Protein AF-A0A3N5GEC9-F1 (afdb_monomer)

Radius of gyration: 26.64 Å; Cα contacts (8 Å, |Δi|>4): 446; chains: 1; bounding box: 74×47×74 Å

Nearest PDB structures (foldseek):
  1mm8-assembly1_A-2  TM=5.321E-01  e=2.537E-05  Escherichia coli
  1b7e-assembly1_A-2  TM=5.481E-01  e=8.509E-04  Escherichia coli
  6q0w-assembly1_C  TM=2.841E-01  e=6.032E-02  Homo sapiens
  6q0r-assembly1_C  TM=2.813E-01  e=9.027E-02  Homo sapiens
  5yfg-assembly1_A  TM=4.122E-01  e=1.352E+00  Homo sapiens

Sequence (344 aa):
GYAHWKLQPWPLWTLVDAEIFLPEAWFGDAYSELRQKVGVPAERKVFETKPELGLKMILRAKERQLPFEAVLCVSLYGRSSQFRNELDKADLLYMAAIPSNLRVYLEKPVVGIPAHKPGKKGPKAQKAQVLNGVRSESVQQVAKAKDTDWQRLRIRTNERGELEDLFAARQVWVWDPKQPDIQPHQEWLAMRIESNGDHTYAFSNAPEDTTLLFLAELICGRYFVERIIQDSKDEAGADEFQAQKYLAWEHHTALTACALWFIATTKLDWAKDCLRDPELAQQLEIEALPALSTANIREMLRAVFPLPQLSPEEAQTQVVKHLVNRSRSTASRLRHRHMAKTDT

Foldseek 3Di:
DDWAQVPPQHIFDFDDDDDDQDDQVCLDPVNPVLCVVQVPDPVCNHHDDPLRVVLVVVVVCVVVVPDDQAAEEEQSNQVDPVSQVVCVVVVHKYWYWHDQQDKWFADFFDKDQDDDDPPDPDDGGPFIDGDVPTDIDGNNVVCVDPPFDWDWDFQHAAPVGTQIWIKTKDKTWDDDSVCNVDHIDIWIWIWTQGPVRDIITITTPDDPPDDRNVSVNRSVRNVSVVVNVCCLCPQVPLVVDDDSHPVVNVVSVVVSRVLRVVLSVVQVVCVVPPDDDVVVCVVVVGPDDHGCDSVNVSVVCCVVPPDDDDDPVRVVVVVVVVVVVVVVVVVVVVVVVVVVVVVD

Solvent-accessible surface area (backbone atoms only — not comparable to full-atom values): 20180 Å² total; per-residue (Å²): 100,46,72,43,73,83,43,78,80,56,61,47,57,29,52,79,70,88,80,87,87,61,61,63,72,59,56,39,76,93,26,46,67,53,37,60,73,28,47,53,62,84,84,71,64,67,71,59,54,71,51,58,51,51,49,52,54,51,51,50,40,53,75,69,63,58,89,76,80,64,48,69,44,54,44,83,43,37,63,35,64,67,53,53,50,52,35,50,77,63,76,43,39,38,35,22,22,36,59,58,76,46,64,34,19,87,57,84,65,44,72,40,59,61,78,80,60,87,88,64,91,72,84,76,65,86,59,57,39,72,70,73,70,73,65,68,43,30,52,49,54,54,67,69,36,91,84,54,67,72,44,80,48,77,72,46,64,50,91,88,44,73,46,56,36,36,33,35,70,46,79,31,29,43,68,51,73,90,46,69,87,53,67,69,44,77,33,35,42,39,38,36,36,42,87,88,68,51,77,48,42,26,40,23,70,62,63,92,86,61,52,69,66,59,53,51,48,50,63,63,50,46,59,51,62,56,49,46,54,47,49,36,33,84,73,52,45,63,74,74,67,84,74,78,36,45,63,56,47,53,52,49,53,49,52,41,26,51,50,36,43,53,51,40,51,50,41,54,50,45,66,70,73,54,80,77,62,65,65,61,21,58,76,68,73,44,97,64,74,73,76,80,46,74,66,55,52,51,52,53,46,46,72,76,52,64,72,88,81,66,50,75,66,54,45,50,51,51,51,51,52,52,51,52,50,51,49,51,52,50,52,53,52,51,49,55,55,50,54,64,60,72,80,107

Mean predicted aligned error: 7.53 Å

Structure (mmCIF, N/CA/C/O backbone):
data_AF-A0A3N5GEC9-F1
#
_entry.id   AF-A0A3N5GEC9-F1
#
loop_
_atom_site.group_PDB
_atom_site.id
_atom_site.type_symbol
_atom_site.label_atom_id
_atom_site.label_alt_id
_atom_site.label_comp_id
_atom_site.label_asym_id
_atom_site.label_entity_id
_atom_site.label_seq_id
_atom_site.pdbx_PDB_ins_code
_atom_site.Cartn_x
_atom_site.Cartn_y
_atom_site.Cartn_z
_atom_site.occupancy
_atom_site.B_iso_or_equiv
_atom_site.auth_seq_id
_atom_site.auth_comp_id
_atom_site.auth_asym_id
_atom_site.auth_atom_id
_atom_site.pdbx_PDB_model_num
ATOM 1 N N . GLY A 1 1 ? -5.219 -3.042 4.799 1.00 86.38 1 GLY A N 1
ATOM 2 C CA . GLY A 1 1 ? -6.433 -2.205 4.820 1.00 86.38 1 GLY A CA 1
ATOM 3 C C . GLY A 1 1 ? -7.267 -2.518 3.599 1.00 86.38 1 GLY A C 1
ATOM 4 O O . GLY A 1 1 ? -6.712 -3.016 2.631 1.00 86.38 1 GLY A O 1
ATOM 5 N N . TYR A 1 2 ? -8.562 -2.253 3.659 1.00 90.94 2 TYR A N 1
ATOM 6 C CA . TYR A 1 2 ? -9.517 -2.399 2.566 1.00 90.94 2 TYR A CA 1
ATOM 7 C C . TYR A 1 2 ? -10.083 -1.025 2.224 1.00 90.94 2 TYR A C 1
ATOM 9 O O . TYR A 1 2 ? -10.333 -0.235 3.135 1.00 90.94 2 TYR A O 1
ATOM 17 N N . ALA A 1 3 ? -10.282 -0.743 0.941 1.00 91.00 3 ALA A N 1
ATOM 18 C CA . ALA A 1 3 ? -10.913 0.486 0.488 1.00 91.00 3 ALA A CA 1
ATOM 19 C C . ALA A 1 3 ? -11.798 0.216 -0.731 1.00 91.00 3 ALA A C 1
ATOM 21 O O . ALA A 1 3 ? -11.413 -0.528 -1.628 1.00 91.00 3 ALA A O 1
ATOM 22 N N . HIS A 1 4 ? -12.963 0.853 -0.769 1.00 88.25 4 HIS A N 1
ATOM 23 C CA . HIS A 1 4 ? -13.910 0.804 -1.868 1.00 88.25 4 HIS A CA 1
ATOM 24 C C . HIS A 1 4 ? -14.285 2.233 -2.257 1.00 88.25 4 HIS A C 1
ATOM 26 O O . HIS A 1 4 ? -15.149 2.858 -1.648 1.00 88.25 4 HIS A O 1
ATOM 32 N N . TRP A 1 5 ? -13.602 2.761 -3.273 1.00 83.38 5 TRP A N 1
ATOM 33 C CA . TRP A 1 5 ? -13.776 4.144 -3.733 1.00 83.38 5 TRP A CA 1
ATOM 34 C C . TRP A 1 5 ? -14.793 4.337 -4.852 1.00 83.38 5 TRP A C 1
ATOM 36 O O . TRP A 1 5 ? -15.054 5.469 -5.242 1.00 83.38 5 TRP A O 1
ATOM 46 N N . LYS A 1 6 ? -15.378 3.242 -5.342 1.00 79.88 6 LYS A N 1
ATOM 47 C CA . LYS A 1 6 ? -16.511 3.265 -6.275 1.00 79.88 6 LYS A CA 1
ATOM 48 C C . LYS A 1 6 ? -17.859 3.417 -5.550 1.00 79.88 6 LYS A C 1
ATOM 50 O O . LYS A 1 6 ? -18.863 3.668 -6.205 1.00 79.88 6 LYS A O 1
ATOM 55 N N . LEU A 1 7 ? -17.893 3.290 -4.216 1.00 76.81 7 LEU A N 1
ATOM 56 C CA . LEU A 1 7 ? -19.052 3.692 -3.416 1.00 76.81 7 LEU A CA 1
ATOM 57 C C . LEU A 1 7 ? -19.233 5.206 -3.553 1.00 76.81 7 LEU A C 1
ATOM 59 O O . LEU A 1 7 ? -18.380 5.982 -3.129 1.00 76.81 7 LEU A O 1
ATOM 63 N N . GLN A 1 8 ? -20.331 5.606 -4.188 1.00 70.56 8 GLN A N 1
ATOM 64 C CA . GLN A 1 8 ? -20.696 7.005 -4.374 1.00 70.56 8 GLN A CA 1
ATOM 65 C C . GLN A 1 8 ? -21.731 7.423 -3.319 1.00 70.56 8 GLN A C 1
ATOM 67 O O . GLN A 1 8 ? -22.590 6.616 -2.957 1.00 70.56 8 GLN A O 1
ATOM 72 N N . PRO A 1 9 ? -21.677 8.669 -2.817 1.00 66.56 9 PRO A N 1
ATOM 73 C CA . PRO A 1 9 ? -20.719 9.715 -3.192 1.00 66.56 9 PRO A CA 1
ATOM 74 C C . PRO A 1 9 ? -19.382 9.638 -2.438 1.00 66.56 9 PRO A C 1
ATOM 76 O O . PRO A 1 9 ? -18.474 10.405 -2.745 1.00 66.56 9 PRO A O 1
ATOM 79 N N . TRP A 1 10 ? -19.245 8.733 -1.459 1.00 76.56 10 TRP A N 1
ATOM 80 C CA . TRP A 1 10 ? -18.082 8.705 -0.574 1.00 76.56 10 TRP A CA 1
ATOM 81 C C . TRP A 1 10 ? -17.413 7.333 -0.496 1.00 76.56 10 TRP A C 1
ATOM 83 O O . TRP A 1 10 ? -18.080 6.339 -0.199 1.00 76.56 10 TRP A O 1
ATOM 93 N N . PRO A 1 11 ? -16.082 7.285 -0.672 1.00 86.12 11 PRO A N 1
ATOM 94 C CA . PRO A 1 11 ? -15.317 6.058 -0.544 1.00 86.12 11 PRO A CA 1
ATOM 95 C C . PRO A 1 11 ? -15.420 5.485 0.875 1.00 86.12 11 PRO A C 1
ATOM 97 O O . PRO A 1 11 ? -15.462 6.225 1.857 1.00 86.12 11 PRO A O 1
ATOM 100 N N . LEU A 1 12 ? -15.380 4.158 0.989 1.00 89.25 12 LEU A N 1
ATOM 101 C CA . LEU A 1 12 ? -15.322 3.453 2.269 1.00 89.25 12 LEU A CA 1
ATOM 102 C C . LEU A 1 12 ? -13.940 2.837 2.478 1.00 89.25 12 LEU A C 1
ATOM 104 O O . LEU A 1 12 ? -13.346 2.335 1.528 1.00 89.25 12 LEU A O 1
ATOM 108 N N . TRP A 1 13 ? -13.431 2.822 3.708 1.00 92.75 13 TRP A N 1
ATOM 109 C CA . TRP A 1 13 ? -12.181 2.139 4.039 1.00 92.75 13 TRP A CA 1
ATOM 110 C C . TRP A 1 13 ? -12.186 1.574 5.457 1.00 92.75 13 TRP A C 1
ATOM 112 O O . TRP A 1 13 ? -12.844 2.109 6.346 1.00 92.75 13 TRP A O 1
ATOM 122 N N . THR A 1 14 ? -11.444 0.487 5.675 1.00 94.00 14 THR A N 1
ATOM 123 C CA . THR A 1 14 ? -11.298 -0.129 6.999 1.00 94.00 14 THR A CA 1
ATOM 124 C C . THR A 1 14 ? -10.039 -0.997 7.122 1.00 94.00 14 THR A C 1
ATOM 126 O O . THR A 1 14 ? -9.374 -1.319 6.133 1.00 94.00 14 THR A O 1
ATOM 129 N N . LEU A 1 15 ? -9.671 -1.382 8.343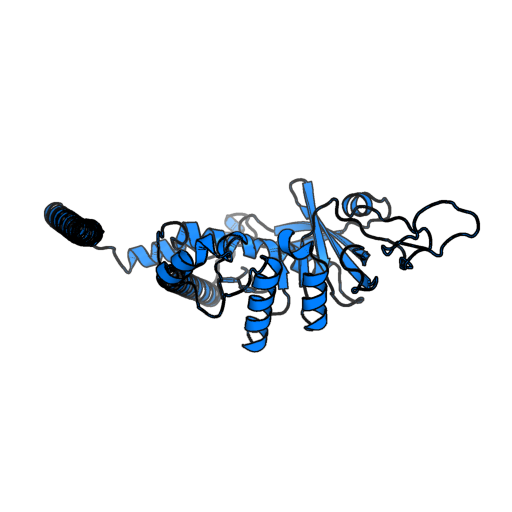 1.00 93.94 15 LEU A N 1
ATOM 130 C CA . LEU A 1 15 ? -8.551 -2.285 8.610 1.00 93.94 15 LEU A CA 1
ATOM 131 C C . LEU A 1 15 ? -9.036 -3.740 8.607 1.00 93.94 15 LEU A C 1
ATOM 133 O O . LEU A 1 15 ? -9.942 -4.072 9.352 1.00 93.94 15 LEU A O 1
ATOM 137 N N . VAL A 1 16 ? -8.432 -4.614 7.798 1.00 92.38 16 VAL A N 1
ATOM 138 C CA . VAL A 1 16 ? -8.847 -6.033 7.683 1.00 92.38 16 VAL A CA 1
ATOM 139 C C . VAL A 1 16 ? -7.829 -7.025 8.236 1.00 92.38 16 VAL A C 1
ATOM 141 O O . VAL A 1 16 ? -8.179 -8.154 8.553 1.00 92.38 16 VAL A O 1
ATOM 144 N N . ASP A 1 17 ? -6.563 -6.620 8.314 1.00 92.62 17 ASP A N 1
ATOM 145 C CA . ASP A 1 17 ? -5.458 -7.476 8.731 1.00 92.62 17 ASP A CA 1
ATOM 146 C C . ASP A 1 17 ? -4.271 -6.599 9.157 1.00 92.62 17 ASP A C 1
ATOM 148 O O . ASP A 1 17 ? -4.125 -5.470 8.664 1.00 92.62 17 ASP A O 1
ATOM 152 N N . ALA A 1 18 ? -3.430 -7.112 10.052 1.00 92.38 18 ALA A N 1
ATOM 153 C CA . ALA A 1 18 ? -2.235 -6.454 10.560 1.00 92.38 18 ALA A CA 1
ATOM 154 C C . ALA A 1 18 ? -1.195 -7.483 11.023 1.00 92.38 18 ALA A C 1
ATOM 156 O O . ALA A 1 18 ? -1.531 -8.496 11.623 1.00 92.38 18 ALA A O 1
ATOM 157 N N . GLU A 1 19 ? 0.081 -7.178 10.800 1.00 92.81 19 GLU A N 1
ATOM 158 C CA . GLU A 1 19 ? 1.213 -7.958 11.304 1.00 92.81 19 GLU A CA 1
ATOM 159 C C . GLU A 1 19 ? 2.291 -7.015 11.829 1.00 92.81 19 GLU A C 1
ATOM 161 O O . GLU A 1 19 ? 2.557 -5.960 11.240 1.00 92.81 19 GLU A O 1
ATOM 166 N N . ILE A 1 20 ? 2.953 -7.401 12.921 1.00 92.50 20 ILE A N 1
ATOM 167 C CA . ILE A 1 20 ? 4.061 -6.613 13.456 1.00 92.50 20 ILE A CA 1
ATOM 168 C C . ILE A 1 20 ? 5.347 -6.936 12.693 1.00 92.50 20 ILE A C 1
ATOM 170 O O . ILE A 1 20 ? 5.794 -8.085 12.589 1.00 92.50 20 ILE A O 1
ATOM 174 N N . PHE A 1 21 ? 5.981 -5.896 12.163 1.00 94.44 21 PHE A N 1
ATOM 175 C CA . PHE A 1 21 ? 7.309 -6.011 11.579 1.00 94.44 21 PHE A CA 1
ATOM 176 C C . PHE A 1 21 ? 8.363 -6.056 12.691 1.00 94.44 21 PHE A C 1
ATOM 178 O O . PHE A 1 21 ? 8.473 -5.119 13.483 1.00 94.44 21 PHE A O 1
ATOM 185 N N . LEU A 1 22 ? 9.159 -7.124 12.720 1.00 94.62 22 LEU A N 1
ATOM 186 C CA . LEU A 1 22 ? 10.301 -7.267 13.621 1.00 94.62 22 LEU A CA 1
ATOM 187 C C . LEU A 1 22 ? 11.597 -7.026 12.825 1.00 94.62 22 LEU A C 1
ATOM 189 O O . LEU A 1 22 ? 11.778 -7.658 11.783 1.00 94.62 22 LEU A O 1
ATOM 193 N N . PRO A 1 23 ? 12.497 -6.129 13.272 1.00 94.94 23 PRO A N 1
ATOM 194 C CA . PRO A 1 23 ? 13.788 -5.912 12.615 1.00 94.94 23 PRO A CA 1
ATOM 195 C C . PRO A 1 23 ? 14.642 -7.186 12.550 1.00 94.94 23 PRO A C 1
ATOM 197 O O . PRO A 1 23 ? 14.574 -8.008 13.453 1.00 94.94 23 PRO A O 1
ATOM 200 N N . GLU A 1 24 ? 15.523 -7.313 11.556 1.00 95.75 24 GLU A N 1
ATOM 201 C CA . GLU A 1 24 ? 16.371 -8.505 11.351 1.00 95.75 24 GLU A CA 1
ATOM 202 C C . GLU A 1 24 ? 17.157 -8.934 12.598 1.00 95.75 24 GLU A C 1
ATOM 204 O O . GLU A 1 24 ? 17.193 -10.115 12.938 1.00 95.75 24 GLU A O 1
ATOM 209 N N . ALA A 1 25 ? 17.693 -7.969 13.354 1.00 94.69 25 ALA A N 1
ATOM 210 C CA . ALA A 1 25 ? 18.411 -8.232 14.601 1.00 94.69 25 ALA A CA 1
ATOM 211 C C . ALA A 1 25 ? 17.587 -9.044 15.619 1.00 94.69 25 ALA A C 1
ATOM 213 O O . ALA A 1 25 ? 18.159 -9.817 16.387 1.00 94.69 25 ALA A O 1
ATOM 214 N N . TRP A 1 26 ? 16.252 -8.924 15.597 1.00 95.25 26 TRP A N 1
ATOM 215 C CA . TRP A 1 26 ? 15.366 -9.685 16.475 1.00 95.25 26 TRP A CA 1
ATOM 216 C C . TRP A 1 26 ? 15.381 -11.178 16.211 1.00 95.25 26 TRP A C 1
ATOM 218 O O . TRP A 1 26 ? 14.880 -11.884 17.073 1.00 95.25 26 TRP A O 1
ATOM 228 N N . PHE A 1 27 ? 15.917 -11.666 15.091 1.00 94.56 27 PHE A N 1
ATOM 229 C CA . PHE A 1 27 ? 15.967 -13.092 14.750 1.00 94.56 27 PHE A CA 1
ATOM 230 C C . PHE A 1 27 ? 17.314 -13.751 15.078 1.00 94.56 27 PHE A C 1
ATOM 232 O O . PHE A 1 27 ? 17.426 -14.969 14.996 1.00 94.56 27 PHE A O 1
ATOM 239 N N . GLY A 1 28 ? 18.308 -12.981 15.536 1.00 92.62 28 GLY A N 1
ATOM 240 C CA . GLY A 1 28 ? 19.574 -13.523 16.035 1.00 92.62 28 GLY A CA 1
ATOM 241 C C . GLY A 1 28 ? 19.461 -14.156 17.428 1.00 92.62 28 GLY A C 1
ATOM 242 O O . GLY A 1 28 ? 18.484 -13.937 18.157 1.00 92.62 28 GLY A O 1
ATOM 243 N N . ASP A 1 29 ? 20.492 -14.906 17.824 1.00 92.06 29 ASP A N 1
ATOM 244 C CA . ASP A 1 29 ? 20.551 -15.610 19.116 1.00 92.06 29 ASP A CA 1
ATOM 245 C C . ASP A 1 29 ? 20.438 -14.659 20.311 1.00 92.06 29 ASP A C 1
ATOM 247 O O . ASP A 1 29 ? 19.731 -14.955 21.274 1.00 92.06 29 ASP A O 1
ATOM 251 N N . ALA A 1 30 ? 21.027 -13.463 20.202 1.00 94.44 30 ALA A N 1
ATOM 252 C CA . ALA A 1 30 ? 20.991 -12.429 21.240 1.00 94.44 30 ALA A CA 1
ATOM 253 C C . ALA A 1 30 ? 19.566 -12.003 21.649 1.00 94.44 30 ALA A C 1
ATOM 255 O O . ALA A 1 30 ? 19.358 -11.538 22.767 1.00 94.44 30 ALA A O 1
ATOM 256 N N . TYR A 1 31 ? 18.580 -12.168 20.761 1.00 94.56 31 TYR A N 1
ATOM 257 C CA . TYR A 1 31 ? 17.181 -11.822 21.019 1.00 94.56 31 TYR A CA 1
ATOM 258 C C . TYR A 1 31 ? 16.296 -13.048 21.281 1.00 94.56 31 TYR A C 1
ATOM 260 O O . TYR A 1 31 ? 15.101 -12.878 21.510 1.00 94.56 31 TYR A O 1
ATOM 268 N N . SER A 1 32 ? 16.843 -14.270 21.283 1.00 92.25 32 SER A N 1
ATOM 269 C CA . SER A 1 32 ? 16.068 -15.513 21.423 1.00 92.25 32 SER A CA 1
ATOM 270 C C . SER A 1 32 ? 15.266 -15.564 22.726 1.00 92.25 32 SER A C 1
ATOM 272 O O . SER A 1 32 ? 14.041 -15.722 22.703 1.00 92.25 32 SER A O 1
ATOM 274 N N . GLU A 1 33 ? 15.924 -15.313 23.861 1.00 94.12 33 GLU A N 1
ATOM 275 C CA . GLU A 1 33 ? 15.260 -15.252 25.168 1.00 94.12 33 GLU A CA 1
ATOM 276 C C . GLU A 1 33 ? 14.222 -14.127 25.226 1.00 94.12 33 GLU A C 1
ATOM 278 O O . GLU A 1 33 ? 13.142 -14.295 25.796 1.00 94.12 33 GLU A O 1
ATOM 283 N N . LEU A 1 34 ? 14.510 -12.976 24.603 1.00 94.12 34 LEU A N 1
ATOM 284 C CA . LEU A 1 34 ? 13.574 -11.858 24.579 1.00 94.12 34 LEU A CA 1
ATOM 285 C C . LEU A 1 34 ? 12.333 -12.185 23.742 1.00 94.12 34 LEU A C 1
ATOM 287 O O . LEU A 1 34 ? 11.232 -11.894 24.203 1.00 94.12 34 LEU A O 1
ATOM 291 N N . ARG A 1 35 ? 12.482 -12.832 22.574 1.00 95.06 35 ARG A N 1
ATOM 292 C CA . ARG A 1 35 ? 11.361 -13.300 21.737 1.00 95.06 35 ARG A CA 1
ATOM 293 C C . ARG A 1 35 ? 10.427 -14.206 22.534 1.00 95.06 35 ARG A C 1
ATOM 295 O O . ARG A 1 35 ? 9.222 -13.960 22.561 1.00 95.06 35 ARG A O 1
ATOM 302 N N . GLN A 1 36 ? 10.985 -15.186 23.248 1.00 93.50 36 GLN A N 1
ATOM 303 C CA . GLN A 1 36 ? 10.214 -16.075 24.123 1.00 93.50 36 GLN A CA 1
ATOM 304 C C . GLN A 1 36 ? 9.540 -15.295 25.257 1.00 93.50 36 GLN A C 1
ATOM 306 O O . GLN A 1 36 ? 8.342 -15.435 25.501 1.00 93.50 36 GLN A O 1
ATOM 311 N N . LYS A 1 37 ? 10.285 -14.402 25.916 1.00 94.94 37 LYS A N 1
ATOM 312 C CA . LYS A 1 37 ? 9.782 -13.594 27.029 1.00 94.94 37 LYS A CA 1
ATOM 313 C C . LYS A 1 37 ? 8.635 -12.675 26.621 1.00 94.94 37 LYS A C 1
ATOM 315 O O . LYS A 1 37 ? 7.709 -12.509 27.415 1.00 94.94 37 LYS A O 1
ATOM 320 N N . VAL A 1 38 ? 8.673 -12.050 25.444 1.00 95.50 38 VAL A N 1
ATOM 321 C CA . VAL A 1 38 ? 7.583 -11.179 24.961 1.00 95.50 38 VAL A CA 1
ATOM 322 C C . VAL A 1 38 ? 6.469 -11.958 24.258 1.00 95.50 38 VAL A C 1
ATOM 324 O O . VAL A 1 38 ? 5.399 -11.398 24.031 1.00 95.50 38 VAL A O 1
ATOM 327 N N . GLY A 1 39 ? 6.675 -13.249 23.992 1.00 95.56 39 GLY A N 1
ATOM 328 C CA . GLY A 1 39 ? 5.683 -14.137 23.389 1.00 95.56 39 GLY A CA 1
ATOM 329 C C . GLY A 1 39 ? 5.553 -13.977 21.876 1.00 95.56 39 GLY A C 1
ATOM 330 O O . GLY A 1 39 ? 4.442 -14.075 21.372 1.00 95.56 39 GLY A O 1
ATOM 331 N N . VAL A 1 40 ? 6.649 -13.698 21.159 1.00 95.44 40 VAL A N 1
ATOM 332 C CA . VAL A 1 40 ? 6.645 -13.766 19.685 1.00 95.44 40 VAL A CA 1
ATOM 333 C C . VAL A 1 40 ? 6.247 -15.190 19.260 1.00 95.44 40 VAL A C 1
ATOM 335 O O . VAL A 1 40 ? 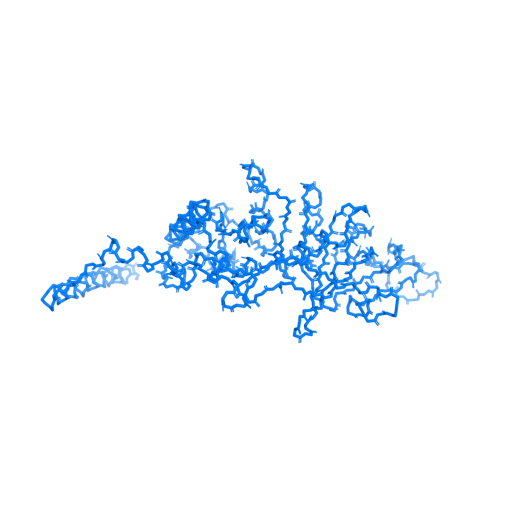6.806 -16.135 19.827 1.00 95.44 40 VAL A O 1
ATOM 338 N N . PRO A 1 41 ? 5.330 -15.368 18.287 1.00 93.56 41 PRO A N 1
ATOM 339 C CA . PRO A 1 41 ? 4.895 -16.691 17.845 1.00 93.56 41 PRO A CA 1
ATOM 340 C C . PRO A 1 41 ? 6.064 -17.591 17.417 1.00 93.56 41 PRO A C 1
ATOM 342 O O . PRO A 1 41 ? 7.002 -17.141 16.753 1.00 93.56 41 PRO A O 1
ATOM 345 N N . ALA A 1 42 ? 6.022 -18.868 17.809 1.00 89.62 42 ALA A N 1
ATOM 346 C CA . ALA A 1 42 ? 7.135 -19.809 17.652 1.00 89.62 42 ALA A CA 1
ATOM 347 C C . ALA A 1 42 ? 7.429 -20.170 16.185 1.00 89.62 42 ALA A C 1
ATOM 349 O O . ALA A 1 42 ? 8.532 -20.607 15.855 1.00 89.62 42 ALA A O 1
ATOM 350 N N . GLU A 1 43 ? 6.450 -19.991 15.307 1.00 90.12 43 GLU A N 1
ATOM 351 C CA . GLU A 1 43 ? 6.533 -20.130 13.859 1.00 90.12 43 GLU A CA 1
ATOM 352 C C . GLU A 1 43 ? 7.317 -18.987 13.195 1.00 90.12 43 GLU A C 1
ATOM 354 O O . GLU A 1 43 ? 7.902 -19.190 12.129 1.00 90.12 43 GLU A O 1
ATOM 359 N N . ARG A 1 44 ? 7.427 -17.813 13.837 1.00 91.25 44 ARG A N 1
ATOM 360 C CA . ARG A 1 44 ? 8.224 -16.678 13.341 1.00 91.25 44 ARG A CA 1
ATOM 361 C C . ARG A 1 44 ? 9.701 -16.874 13.676 1.00 91.25 44 ARG A C 1
ATOM 363 O O . ARG A 1 44 ? 10.265 -16.211 14.546 1.00 91.25 44 ARG A O 1
ATOM 370 N N . LYS A 1 45 ? 10.325 -17.825 12.978 1.00 84.88 45 LYS A N 1
ATOM 371 C CA . LYS A 1 45 ? 11.727 -18.227 13.191 1.00 84.88 45 LYS A CA 1
ATOM 372 C C . LYS A 1 45 ? 12.728 -17.486 12.315 1.00 84.88 45 LYS A C 1
ATOM 374 O O . LYS A 1 45 ? 13.890 -17.389 12.694 1.00 84.88 45 LYS A O 1
ATOM 379 N N . VAL A 1 46 ? 12.293 -16.994 11.160 1.00 91.88 46 VAL A N 1
ATOM 380 C CA . VAL A 1 46 ? 13.159 -16.347 10.170 1.00 91.88 46 VAL A CA 1
ATOM 381 C C . VAL A 1 46 ? 12.764 -14.894 9.986 1.00 91.88 46 VAL A C 1
ATOM 383 O O . VAL A 1 46 ? 11.588 -14.547 10.099 1.00 91.88 46 VAL A O 1
ATOM 386 N N . PHE A 1 47 ? 13.762 -14.053 9.722 1.00 95.38 47 PHE A N 1
ATOM 387 C CA . PHE A 1 47 ? 13.518 -12.666 9.365 1.00 95.38 47 PHE A CA 1
ATOM 388 C C . PHE A 1 47 ? 12.745 -12.591 8.052 1.00 95.38 47 PHE A C 1
ATOM 390 O O . PHE A 1 47 ? 13.029 -13.323 7.106 1.00 95.38 47 PHE A O 1
ATOM 397 N N . GLU A 1 48 ? 11.792 -11.669 8.016 1.00 95.06 48 GLU A N 1
ATOM 398 C CA . GLU A 1 48 ? 11.023 -11.340 6.829 1.00 95.06 48 GLU A CA 1
ATOM 399 C C . GLU A 1 48 ? 11.041 -9.830 6.652 1.00 95.06 48 GLU A C 1
ATOM 401 O O . GLU A 1 48 ? 10.733 -9.056 7.566 1.00 95.06 48 GLU A O 1
ATOM 406 N N . THR A 1 49 ? 11.387 -9.402 5.451 1.00 95.75 49 THR A N 1
ATOM 407 C CA . THR A 1 49 ? 11.290 -8.014 5.032 1.00 95.75 49 THR A CA 1
ATOM 408 C C . THR A 1 49 ? 9.828 -7.563 5.000 1.00 95.75 49 THR A C 1
ATOM 410 O O . THR A 1 49 ? 8.890 -8.359 4.927 1.00 95.75 49 THR A O 1
ATOM 413 N N . LYS A 1 50 ? 9.604 -6.243 5.017 1.00 95.75 50 LYS A N 1
ATOM 414 C CA . LYS A 1 50 ? 8.247 -5.685 4.910 1.00 95.75 50 LYS A CA 1
ATOM 415 C C . LYS A 1 50 ? 7.503 -6.169 3.651 1.00 95.75 50 LYS A C 1
ATOM 417 O O . LYS A 1 50 ? 6.344 -6.541 3.806 1.00 95.75 50 LYS A O 1
ATOM 422 N N . PRO A 1 51 ? 8.112 -6.216 2.445 1.00 96.56 51 PRO A N 1
ATOM 423 C CA . PRO A 1 51 ? 7.452 -6.783 1.271 1.00 96.56 51 PRO A CA 1
ATOM 424 C C . PRO A 1 51 ? 7.062 -8.255 1.411 1.00 96.56 51 PRO A C 1
ATOM 426 O O . PRO A 1 51 ? 5.953 -8.602 1.021 1.00 96.56 51 PRO A O 1
ATOM 429 N N . GLU A 1 52 ? 7.913 -9.102 1.995 1.00 95.94 52 GLU A N 1
ATOM 430 C CA . GLU A 1 52 ? 7.594 -10.523 2.216 1.00 95.94 52 GLU A CA 1
ATOM 431 C C . GLU A 1 52 ? 6.415 -10.684 3.181 1.00 95.94 52 GLU A C 1
ATOM 433 O O . GLU A 1 52 ? 5.445 -11.377 2.869 1.00 95.94 52 GLU A O 1
ATOM 438 N N . LEU A 1 53 ? 6.444 -9.964 4.307 1.00 95.75 53 LEU A N 1
ATOM 439 C CA . LEU A 1 53 ? 5.361 -9.984 5.288 1.00 95.75 53 LEU A CA 1
ATOM 440 C C . LEU A 1 53 ? 4.048 -9.451 4.690 1.00 95.75 53 LEU A C 1
ATOM 442 O O . LEU A 1 53 ? 2.995 -10.063 4.849 1.00 95.75 53 LEU A O 1
ATOM 446 N N . GLY A 1 54 ? 4.113 -8.339 3.953 1.00 96.00 54 GLY A N 1
ATOM 447 C CA . GLY A 1 54 ? 2.954 -7.765 3.271 1.00 96.00 54 GLY A CA 1
ATOM 448 C C . GLY A 1 54 ? 2.367 -8.702 2.215 1.00 96.00 54 GLY A C 1
ATOM 449 O O . GLY A 1 54 ? 1.147 -8.825 2.129 1.00 96.00 54 GLY A O 1
ATOM 450 N N . LEU A 1 55 ? 3.212 -9.407 1.455 1.00 97.69 55 LEU A N 1
ATOM 451 C CA . LEU A 1 55 ? 2.770 -10.393 0.468 1.00 97.69 55 LEU A CA 1
ATOM 452 C C . LEU A 1 55 ? 2.024 -11.546 1.144 1.00 97.69 55 LEU A C 1
ATOM 454 O O . LEU A 1 55 ? 0.936 -11.900 0.699 1.00 97.69 55 LEU A O 1
ATOM 458 N N . LYS A 1 56 ? 2.543 -12.079 2.259 1.00 96.38 56 LYS A N 1
ATOM 459 C CA . LYS A 1 56 ? 1.846 -13.118 3.034 1.00 96.38 56 LYS A CA 1
ATOM 460 C C . LYS A 1 56 ? 0.464 -12.666 3.493 1.00 96.38 56 LYS A C 1
ATOM 462 O O . LYS A 1 56 ? -0.489 -13.428 3.370 1.00 96.38 56 LYS A O 1
ATOM 467 N N . MET A 1 57 ? 0.338 -11.432 3.982 1.00 96.44 57 MET A N 1
ATOM 468 C CA . MET A 1 57 ? -0.960 -10.880 4.388 1.00 96.44 57 MET A CA 1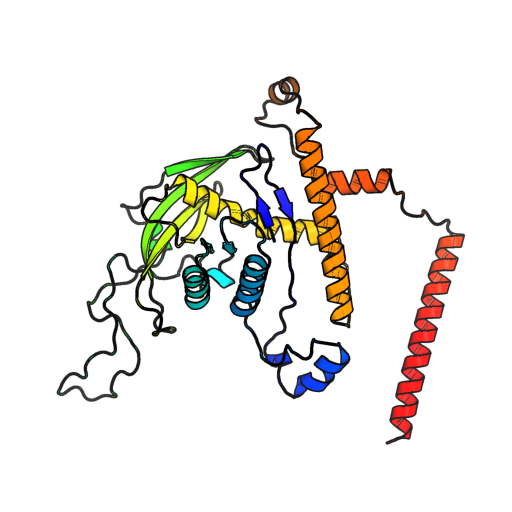
ATOM 469 C C . MET A 1 57 ? -1.938 -10.779 3.208 1.00 96.44 57 MET A C 1
ATOM 471 O O . MET A 1 57 ? -3.110 -11.119 3.345 1.00 96.44 57 MET A O 1
ATOM 475 N N . ILE A 1 58 ? -1.463 -10.347 2.037 1.00 97.44 58 ILE A N 1
ATOM 476 C CA . ILE A 1 58 ? -2.283 -10.243 0.820 1.00 97.44 58 ILE A CA 1
ATOM 477 C C . ILE A 1 58 ? -2.744 -11.627 0.351 1.00 97.44 58 ILE A C 1
ATOM 479 O O . ILE A 1 58 ? -3.930 -11.828 0.092 1.00 97.44 58 ILE A O 1
ATOM 483 N N . LEU A 1 59 ? -1.832 -12.600 0.285 1.00 97.19 59 LEU A N 1
ATOM 484 C CA . LEU A 1 59 ? -2.159 -13.968 -0.120 1.00 97.19 59 LEU A CA 1
ATOM 485 C C . LEU A 1 59 ? -3.107 -14.640 0.878 1.00 97.19 59 LEU A C 1
ATOM 487 O O . LEU A 1 59 ? -4.041 -15.314 0.460 1.00 97.19 59 LEU A O 1
ATOM 491 N N . ARG A 1 60 ? -2.944 -14.380 2.180 1.00 96.50 60 ARG A N 1
ATOM 492 C CA . ARG A 1 60 ? -3.881 -14.814 3.225 1.00 96.50 60 ARG A CA 1
ATOM 493 C C . ARG A 1 60 ? -5.274 -14.215 3.030 1.00 96.50 60 ARG A C 1
ATOM 495 O O . ARG A 1 60 ? -6.266 -14.917 3.209 1.00 96.50 60 ARG A O 1
ATOM 502 N N . ALA A 1 61 ? -5.375 -12.940 2.653 1.00 95.75 61 ALA A N 1
ATOM 503 C CA . ALA A 1 61 ? -6.659 -12.318 2.331 1.00 95.75 61 ALA A CA 1
ATOM 504 C C . ALA A 1 61 ? -7.310 -12.958 1.090 1.00 95.75 61 ALA A C 1
ATOM 506 O O . ALA A 1 61 ? -8.512 -13.224 1.109 1.00 95.75 61 ALA A O 1
ATOM 507 N N . LYS A 1 62 ? -6.515 -13.270 0.053 1.00 96.12 62 LYS A N 1
ATOM 508 C CA . LYS A 1 62 ? -6.971 -14.001 -1.141 1.00 96.12 62 LYS A CA 1
ATOM 509 C C . LYS A 1 62 ? -7.458 -15.413 -0.795 1.00 96.12 62 LYS A C 1
ATOM 511 O O . LYS A 1 62 ? -8.547 -15.797 -1.203 1.00 96.12 62 LYS A O 1
ATOM 516 N N . GLU A 1 63 ? -6.682 -16.173 -0.024 1.00 96.69 63 GLU A N 1
ATOM 517 C CA . GLU A 1 63 ? -7.017 -17.537 0.411 1.00 96.69 63 GLU A CA 1
ATOM 518 C C . GLU A 1 63 ? -8.315 -17.573 1.231 1.00 96.69 63 GLU A C 1
ATOM 520 O O . GLU A 1 63 ? -9.150 -18.459 1.056 1.00 96.69 63 GLU A O 1
ATOM 525 N N . ARG A 1 64 ? -8.531 -16.552 2.069 1.00 96.12 64 ARG A N 1
ATOM 526 C CA . ARG A 1 64 ? -9.775 -16.344 2.826 1.00 96.12 64 ARG A CA 1
ATOM 527 C C . ARG A 1 64 ? -10.941 -15.822 1.981 1.00 96.12 64 ARG A C 1
ATOM 529 O O . ARG A 1 64 ? -12.002 -15.564 2.542 1.00 96.12 64 ARG A O 1
ATOM 536 N N . GLN A 1 65 ? -10.760 -15.669 0.669 1.00 95.56 65 GLN A N 1
ATOM 537 C CA . GLN A 1 65 ? -11.784 -15.218 -0.277 1.00 95.56 65 GLN A CA 1
ATOM 538 C C . GLN A 1 65 ? -12.358 -13.836 0.068 1.00 95.56 65 GLN A C 1
ATOM 540 O O . GLN A 1 65 ? -13.528 -13.558 -0.193 1.00 95.56 65 GLN A O 1
ATOM 545 N N . LEU A 1 66 ? -11.542 -12.947 0.651 1.00 94.69 66 LEU A N 1
ATOM 546 C CA . LEU A 1 66 ? -11.934 -11.548 0.802 1.00 94.69 66 LEU A CA 1
ATOM 547 C C . LEU A 1 66 ? -12.120 -10.951 -0.606 1.00 94.69 66 LEU A C 1
ATOM 549 O O . LEU A 1 66 ? -11.175 -11.006 -1.394 1.00 94.69 66 LEU A O 1
ATOM 553 N N . PRO A 1 67 ? -13.286 -10.379 -0.951 1.00 92.56 67 PRO A N 1
ATOM 554 C CA . PRO A 1 67 ? -13.488 -9.794 -2.269 1.00 92.56 67 PRO A CA 1
ATOM 555 C C . PRO A 1 67 ? -12.697 -8.488 -2.392 1.00 92.56 67 PRO A C 1
ATOM 557 O O . PRO A 1 67 ? -12.902 -7.561 -1.613 1.00 92.56 67 PRO A O 1
ATOM 560 N N . PHE A 1 68 ? -11.803 -8.401 -3.374 1.00 94.31 68 PHE A N 1
ATOM 561 C CA . PHE A 1 68 ? -11.128 -7.164 -3.767 1.00 94.31 68 PHE A CA 1
ATOM 562 C C . PHE A 1 68 ? -10.716 -7.226 -5.242 1.00 94.31 68 PHE A C 1
ATOM 564 O O . PHE A 1 68 ? -10.520 -8.304 -5.794 1.00 94.31 68 PHE A O 1
ATOM 571 N N . GLU A 1 69 ? -10.595 -6.059 -5.875 1.00 93.31 69 GLU A N 1
ATOM 572 C CA . GLU A 1 69 ? -10.284 -5.936 -7.308 1.00 93.31 69 GLU A CA 1
ATOM 573 C C . GLU A 1 69 ? -8.788 -5.739 -7.570 1.00 93.31 69 GLU A C 1
ATOM 575 O O . GLU A 1 69 ? -8.267 -6.229 -8.564 1.00 93.31 69 GLU A O 1
ATOM 580 N N . ALA A 1 70 ? -8.088 -5.029 -6.680 1.00 96.19 70 ALA A N 1
ATOM 581 C CA . ALA A 1 70 ? -6.680 -4.701 -6.860 1.00 96.19 70 ALA A CA 1
ATOM 582 C C . ALA A 1 70 ? -5.941 -4.513 -5.529 1.00 96.19 70 ALA A C 1
ATOM 584 O O . ALA A 1 70 ? -6.528 -4.146 -4.508 1.00 96.19 70 ALA A O 1
ATOM 585 N N . VAL A 1 71 ? -4.623 -4.697 -5.567 1.00 97.62 71 VAL A N 1
ATOM 586 C CA . VAL A 1 71 ? -3.691 -4.405 -4.475 1.00 97.62 71 VAL A CA 1
ATOM 587 C C . VAL A 1 71 ? -3.026 -3.051 -4.712 1.00 97.62 71 VAL A C 1
ATOM 589 O O . VAL A 1 71 ? -2.307 -2.863 -5.691 1.00 97.62 71 VAL A O 1
ATOM 592 N N . LEU A 1 72 ? -3.203 -2.112 -3.781 1.00 96.81 72 LEU A N 1
ATOM 593 C CA . LEU A 1 72 ? -2.546 -0.802 -3.826 1.00 96.81 72 LEU A CA 1
ATOM 594 C C . LEU A 1 72 ? -1.441 -0.723 -2.771 1.00 96.81 72 LEU A C 1
ATOM 596 O O . LEU A 1 72 ? -1.680 -1.029 -1.600 1.00 96.81 72 LEU A O 1
ATOM 600 N N . CYS A 1 73 ? -0.237 -0.283 -3.143 1.00 95.44 73 CYS A N 1
ATOM 601 C CA . CYS A 1 73 ? 0.872 -0.205 -2.190 1.00 95.44 73 CYS A CA 1
ATOM 602 C C . CYS A 1 73 ? 1.824 0.976 -2.430 1.00 95.44 73 CYS A C 1
ATOM 604 O O . CYS A 1 73 ? 1.905 1.554 -3.512 1.00 95.44 73 CYS A O 1
ATOM 606 N N . VAL A 1 74 ? 2.544 1.367 -1.372 1.00 94.00 74 VAL A N 1
ATOM 607 C CA . VAL A 1 74 ? 3.510 2.478 -1.393 1.00 94.00 74 VAL A CA 1
ATOM 608 C C . VAL A 1 74 ? 4.868 2.043 -1.968 1.00 94.00 74 VAL A C 1
ATOM 610 O O . VAL A 1 74 ? 5.164 0.854 -2.088 1.00 94.00 74 VAL A O 1
ATOM 613 N N . SER A 1 75 ? 5.743 3.015 -2.240 1.00 94.88 75 SER A N 1
ATOM 614 C CA . SER A 1 75 ? 7.061 2.835 -2.867 1.00 94.88 75 SER A CA 1
ATOM 615 C C . SER A 1 75 ? 8.044 1.919 -2.147 1.00 94.88 75 SER A C 1
ATOM 617 O O . SER A 1 75 ? 9.027 1.490 -2.755 1.00 94.88 75 SER A O 1
ATOM 619 N N . LEU A 1 76 ? 7.799 1.592 -0.876 1.00 94.50 76 LEU A N 1
ATOM 620 C CA . LEU A 1 76 ? 8.546 0.554 -0.169 1.00 94.50 76 LEU A CA 1
ATOM 621 C C . LEU A 1 76 ? 8.317 -0.832 -0.789 1.00 94.50 76 LEU A C 1
ATOM 623 O O . LEU A 1 76 ? 9.268 -1.595 -0.932 1.00 94.50 76 LEU A O 1
ATOM 627 N N . TYR A 1 77 ? 7.073 -1.134 -1.155 1.00 95.81 77 TYR A N 1
ATOM 628 C CA . TYR A 1 77 ? 6.673 -2.402 -1.758 1.00 95.81 77 TYR A CA 1
ATOM 629 C C . TYR A 1 77 ? 6.880 -2.356 -3.268 1.00 95.81 77 TYR A C 1
ATOM 631 O O . TYR A 1 77 ? 7.533 -3.232 -3.826 1.00 95.81 77 TYR A O 1
ATOM 639 N N . GLY A 1 78 ? 6.418 -1.284 -3.922 1.00 95.94 78 GLY A N 1
ATOM 640 C CA . GLY A 1 78 ? 6.433 -1.202 -5.381 1.00 95.94 78 GLY A CA 1
ATOM 641 C C . GLY A 1 78 ? 7.818 -1.145 -6.016 1.00 95.94 78 GLY A C 1
ATOM 642 O O . GLY A 1 78 ? 7.962 -1.531 -7.168 1.00 95.94 78 GLY A O 1
ATOM 643 N N . ARG A 1 79 ? 8.877 -0.779 -5.278 1.00 95.25 79 ARG A N 1
ATOM 644 C CA . ARG A 1 79 ? 10.260 -0.897 -5.785 1.00 95.25 79 ARG A CA 1
ATOM 645 C C . ARG A 1 79 ? 10.763 -2.341 -5.896 1.00 95.25 79 ARG A C 1
ATOM 647 O O . ARG A 1 79 ? 11.757 -2.571 -6.575 1.00 95.25 79 ARG A O 1
ATOM 654 N N . SER A 1 80 ? 10.144 -3.291 -5.195 1.00 95.44 80 SER A N 1
ATOM 655 C CA . SER A 1 80 ? 10.577 -4.689 -5.185 1.00 95.44 80 SER A CA 1
ATOM 656 C C . SER A 1 80 ? 10.012 -5.415 -6.402 1.00 95.44 80 SER A C 1
ATOM 658 O O . SER A 1 80 ? 8.808 -5.657 -6.466 1.00 95.44 80 SER A O 1
ATOM 660 N N . SER A 1 81 ? 10.876 -5.767 -7.363 1.00 94.69 81 SER A N 1
ATOM 661 C CA . SER A 1 81 ? 10.453 -6.525 -8.550 1.00 94.69 81 SER A CA 1
ATOM 662 C C . SER A 1 81 ? 9.873 -7.886 -8.168 1.00 94.69 81 SER A C 1
ATOM 664 O O . SER A 1 81 ? 8.829 -8.261 -8.681 1.00 94.69 81 SER A O 1
ATOM 666 N N . GLN A 1 82 ? 10.477 -8.560 -7.188 1.00 95.81 82 GLN A N 1
ATOM 667 C CA . GLN A 1 82 ? 9.990 -9.817 -6.626 1.00 95.81 82 GLN A CA 1
ATOM 668 C C . GLN A 1 82 ? 8.569 -9.673 -6.090 1.00 95.81 82 GLN A C 1
ATOM 670 O O . GLN A 1 82 ? 7.722 -10.501 -6.390 1.00 95.81 82 GLN A O 1
ATOM 675 N N . PHE A 1 83 ? 8.284 -8.614 -5.327 1.00 97.31 83 PHE A N 1
ATOM 676 C CA . PHE A 1 83 ? 6.949 -8.405 -4.767 1.00 97.31 83 PHE A CA 1
ATOM 677 C C . PHE A 1 83 ? 5.891 -8.263 -5.867 1.00 97.31 83 PHE A C 1
ATOM 679 O O . PHE A 1 83 ? 4.862 -8.927 -5.803 1.00 97.31 83 PHE A O 1
ATOM 686 N N . ARG A 1 84 ? 6.155 -7.442 -6.894 1.00 97.56 84 ARG A N 1
ATOM 687 C CA . ARG A 1 84 ? 5.229 -7.259 -8.024 1.00 97.56 84 ARG A CA 1
ATOM 688 C C . ARG A 1 84 ? 5.063 -8.543 -8.842 1.00 97.56 84 ARG A C 1
ATOM 690 O O . ARG A 1 84 ? 3.943 -8.913 -9.165 1.00 97.56 84 ARG A O 1
ATOM 697 N N . ASN A 1 85 ? 6.155 -9.263 -9.085 1.00 97.06 85 ASN A N 1
ATOM 698 C CA . ASN A 1 85 ? 6.154 -10.546 -9.786 1.00 97.06 85 ASN A CA 1
ATOM 699 C C . ASN A 1 85 ? 5.354 -11.633 -9.045 1.00 97.06 85 ASN A C 1
ATOM 701 O O . ASN A 1 85 ? 4.666 -12.423 -9.678 1.00 97.06 85 ASN A O 1
ATOM 705 N N . GLU A 1 86 ? 5.414 -11.688 -7.712 1.00 97.81 86 GLU A N 1
ATOM 706 C CA . GLU A 1 86 ? 4.601 -12.641 -6.945 1.00 97.81 86 GLU A CA 1
ATOM 707 C C . GLU A 1 86 ? 3.115 -12.255 -6.893 1.00 97.81 86 GLU A C 1
ATOM 709 O O . GLU A 1 86 ? 2.270 -13.145 -6.850 1.00 97.81 86 GLU A O 1
ATOM 714 N N . LEU A 1 87 ? 2.771 -10.960 -6.940 1.00 98.25 87 LEU A N 1
ATOM 715 C CA . LEU A 1 87 ? 1.377 -10.536 -7.127 1.00 98.25 87 LEU A CA 1
ATOM 716 C C . LEU A 1 87 ? 0.851 -10.953 -8.504 1.00 98.25 87 LEU A C 1
ATOM 718 O O . LEU A 1 87 ? -0.252 -11.484 -8.594 1.00 98.25 87 LEU A O 1
ATOM 722 N N . ASP A 1 88 ? 1.660 -10.768 -9.545 1.00 97.19 88 ASP A N 1
ATOM 723 C CA . ASP A 1 88 ? 1.316 -11.145 -10.916 1.00 97.19 88 ASP A CA 1
ATOM 724 C C . ASP A 1 88 ? 1.102 -12.659 -11.069 1.00 97.19 88 ASP A C 1
ATOM 726 O O . ASP A 1 88 ? 0.049 -13.089 -11.523 1.00 97.19 88 ASP A O 1
ATOM 730 N N . LYS A 1 89 ? 2.029 -13.485 -10.561 1.00 97.19 89 LYS A N 1
ATOM 731 C CA . LYS A 1 89 ? 1.871 -14.955 -10.511 1.00 97.19 89 LYS A CA 1
ATOM 732 C C . LYS A 1 89 ? 0.656 -15.416 -9.714 1.00 97.19 89 LYS A C 1
ATOM 734 O O . LYS A 1 89 ? 0.175 -16.528 -9.910 1.00 97.19 89 LYS A O 1
ATOM 739 N N . ALA A 1 90 ? 0.227 -14.607 -8.752 1.00 97.69 90 ALA A N 1
ATOM 740 C CA . ALA A 1 90 ? -0.971 -14.857 -7.980 1.00 97.69 90 ALA A CA 1
ATOM 741 C C . ALA A 1 90 ? -2.223 -14.294 -8.669 1.00 97.69 90 ALA A C 1
ATOM 743 O O . ALA A 1 90 ? -3.249 -14.212 -8.004 1.00 97.69 90 ALA A O 1
ATOM 744 N N . ASP A 1 91 ? -2.177 -13.899 -9.943 1.00 97.00 91 ASP A N 1
ATOM 745 C CA . ASP A 1 91 ? -3.295 -13.307 -10.690 1.00 97.00 91 ASP A CA 1
ATOM 746 C C . ASP A 1 91 ? -3.946 -12.129 -9.941 1.00 97.00 91 ASP A C 1
ATOM 748 O O . ASP A 1 91 ? -5.169 -11.976 -9.911 1.00 97.00 91 ASP A O 1
ATOM 752 N N . LEU A 1 92 ? -3.132 -11.328 -9.246 1.00 98.19 92 LEU A N 1
ATOM 753 C CA . LEU A 1 92 ? -3.589 -10.150 -8.519 1.00 98.19 92 LEU A CA 1
ATOM 754 C C . LEU A 1 92 ? -3.229 -8.895 -9.305 1.00 98.19 92 LEU A C 1
ATOM 756 O O . LEU A 1 92 ? -2.052 -8.570 -9.480 1.00 98.19 92 LEU A O 1
ATOM 760 N N . LEU A 1 93 ? -4.255 -8.148 -9.715 1.00 98.19 93 LEU A N 1
ATOM 761 C CA . LEU A 1 93 ? -4.080 -6.799 -10.234 1.00 98.19 93 LEU A CA 1
ATOM 762 C C . LEU A 1 93 ? -3.447 -5.918 -9.152 1.00 98.19 93 LEU A C 1
ATOM 764 O O . LEU A 1 93 ? -3.893 -5.915 -8.000 1.00 98.19 93 LEU A O 1
ATOM 768 N N . TYR A 1 94 ? -2.435 -5.136 -9.511 1.00 98.12 94 TYR A N 1
ATOM 769 C CA . TYR A 1 94 ? -1.808 -4.201 -8.588 1.00 98.12 94 TYR A CA 1
ATOM 770 C C . TYR A 1 94 ? -1.633 -2.802 -9.168 1.00 98.12 94 TYR A C 1
ATOM 772 O O . TYR A 1 94 ? -1.543 -2.599 -10.375 1.00 98.12 94 TYR A O 1
ATOM 780 N N . MET A 1 95 ? -1.530 -1.830 -8.265 1.00 98.00 95 MET A N 1
ATOM 781 C CA . MET A 1 95 ? -1.017 -0.491 -8.532 1.00 98.00 95 MET A CA 1
ATOM 782 C C . MET A 1 95 ? -0.006 -0.145 -7.438 1.00 98.00 95 MET A C 1
ATOM 784 O O . MET A 1 95 ? -0.348 0.147 -6.287 1.00 98.00 95 MET A O 1
ATOM 788 N N . ALA A 1 96 ? 1.268 -0.239 -7.792 1.00 97.88 96 ALA A N 1
ATOM 789 C CA . ALA A 1 96 ? 2.380 -0.206 -6.865 1.00 97.88 96 ALA A CA 1
ATOM 790 C C . ALA A 1 96 ? 3.185 1.077 -7.059 1.00 97.88 96 ALA A C 1
ATOM 792 O O . ALA A 1 96 ? 3.878 1.233 -8.061 1.00 97.88 96 ALA A O 1
ATOM 793 N N . ALA A 1 97 ? 3.112 2.004 -6.102 1.00 97.69 97 ALA A N 1
ATOM 794 C CA . ALA A 1 97 ? 3.857 3.255 -6.188 1.00 97.69 97 ALA A CA 1
ATOM 795 C C . ALA A 1 97 ? 5.368 2.992 -6.280 1.00 97.69 97 ALA A C 1
ATOM 797 O O . ALA A 1 97 ? 5.878 2.028 -5.713 1.00 97.69 97 ALA A O 1
ATOM 798 N N . ILE A 1 98 ? 6.102 3.874 -6.951 1.00 98.00 98 ILE A N 1
ATOM 799 C CA . ILE A 1 98 ? 7.548 3.756 -7.169 1.00 98.00 98 ILE A CA 1
ATOM 800 C C . ILE A 1 98 ? 8.241 5.111 -6.988 1.00 98.00 98 ILE A C 1
ATOM 802 O O . ILE A 1 98 ? 7.602 6.157 -7.108 1.00 98.00 98 ILE A O 1
ATOM 806 N N . PRO A 1 99 ? 9.545 5.137 -6.658 1.00 97.50 99 PRO A N 1
ATOM 807 C CA . PRO A 1 99 ? 10.277 6.394 -6.588 1.00 97.50 99 PRO A CA 1
ATOM 808 C C . PRO A 1 99 ? 10.548 6.956 -7.992 1.00 97.50 99 PRO A C 1
ATOM 810 O O . PRO A 1 99 ? 10.765 6.212 -8.946 1.00 97.50 99 PRO A O 1
ATOM 813 N N . SER A 1 100 ? 10.615 8.282 -8.100 1.00 97.62 100 SER A N 1
ATOM 814 C CA . SER A 1 100 ? 10.789 9.015 -9.366 1.00 97.62 100 SER A CA 1
ATOM 815 C C . SER A 1 100 ? 12.102 8.716 -10.109 1.00 97.62 100 SER A C 1
ATOM 817 O O . SER A 1 100 ? 12.216 8.933 -11.317 1.00 97.62 100 SER A O 1
ATOM 819 N N . ASN A 1 101 ? 13.110 8.212 -9.394 1.00 97.31 101 ASN A N 1
ATOM 820 C CA . ASN A 1 101 ? 14.413 7.844 -9.941 1.00 97.31 101 ASN A CA 1
ATOM 821 C C . ASN A 1 101 ? 14.512 6.370 -10.368 1.00 97.31 101 ASN A C 1
ATOM 823 O O . ASN A 1 101 ? 15.574 5.963 -10.851 1.00 97.31 101 ASN A O 1
ATOM 827 N N . LEU A 1 102 ? 13.450 5.573 -10.189 1.00 97.56 102 LEU A N 1
ATOM 828 C CA . LEU A 1 102 ? 13.418 4.191 -10.662 1.00 97.56 102 LEU A CA 1
ATOM 829 C C . LEU A 1 102 ? 13.580 4.175 -12.183 1.00 97.56 102 LEU A C 1
ATOM 831 O O . LEU A 1 102 ? 13.038 5.039 -12.872 1.00 97.56 102 LEU A O 1
ATOM 835 N N . ARG A 1 103 ? 14.376 3.231 -12.694 1.00 97.56 103 ARG A N 1
ATOM 836 C CA . ARG A 1 103 ? 14.743 3.170 -14.110 1.00 97.56 103 ARG A CA 1
ATOM 837 C C . ARG A 1 103 ? 13.949 2.104 -14.857 1.00 97.56 103 ARG A C 1
ATOM 839 O O . ARG A 1 103 ? 13.814 0.990 -14.361 1.00 97.56 103 ARG A O 1
ATOM 846 N N . VAL A 1 104 ? 13.500 2.451 -16.055 1.00 98.19 104 VAL A N 1
ATOM 847 C CA . VAL A 1 104 ? 12.718 1.615 -16.978 1.00 98.19 104 VAL A CA 1
ATOM 848 C C . VAL A 1 104 ? 13.326 1.661 -18.374 1.00 98.19 104 VAL A C 1
ATOM 850 O O . VAL A 1 104 ? 14.168 2.515 -18.644 1.00 98.19 104 VAL A O 1
ATOM 853 N N . TYR A 1 105 ? 12.911 0.768 -19.264 1.00 98.38 105 TYR A N 1
ATOM 854 C CA . TYR A 1 105 ? 13.307 0.780 -20.672 1.00 98.38 105 TYR A CA 1
ATOM 855 C C . TYR A 1 105 ? 12.075 1.020 -21.551 1.00 98.38 105 TYR A C 1
ATOM 857 O O . TYR A 1 105 ? 11.011 0.460 -21.295 1.00 98.38 105 TYR A O 1
ATOM 865 N N . LEU A 1 106 ? 12.208 1.847 -22.589 1.00 97.38 106 LEU A N 1
ATOM 866 C CA . LEU A 1 106 ? 11.129 2.079 -23.564 1.00 97.38 106 LEU A CA 1
ATOM 867 C C . LEU A 1 106 ? 11.095 1.007 -24.665 1.00 97.38 106 LEU A C 1
ATOM 869 O O . LEU A 1 106 ? 10.073 0.808 -25.312 1.00 97.38 106 LEU A O 1
ATOM 873 N N . GLU A 1 107 ? 12.195 0.272 -24.825 1.00 97.38 107 GLU A N 1
ATOM 874 C CA . GLU A 1 107 ? 12.337 -0.866 -25.731 1.00 97.38 107 GLU A CA 1
ATOM 875 C C . GLU A 1 107 ? 12.738 -2.116 -24.942 1.00 97.38 107 GLU A C 1
ATOM 877 O O . GLU A 1 107 ? 13.405 -2.012 -23.907 1.00 97.38 107 GLU A O 1
ATOM 882 N N . LYS A 1 108 ? 12.377 -3.305 -25.443 1.00 97.50 108 LYS A N 1
ATOM 883 C CA . LYS A 1 108 ? 12.679 -4.578 -24.777 1.00 97.50 108 LYS A CA 1
ATOM 884 C C . LYS A 1 108 ? 14.194 -4.757 -24.594 1.00 97.50 108 LYS A C 1
ATOM 886 O O . LYS A 1 108 ? 14.914 -4.891 -25.591 1.00 97.50 108 LYS A O 1
ATOM 891 N N . PRO A 1 109 ? 14.712 -4.827 -23.354 1.00 96.94 109 PRO A N 1
ATOM 892 C CA . PRO A 1 109 ? 16.115 -5.133 -23.145 1.00 96.94 109 PRO A CA 1
ATOM 893 C C . PRO A 1 109 ? 16.367 -6.622 -23.395 1.00 96.94 109 PRO A C 1
ATOM 895 O O . PRO A 1 109 ? 15.648 -7.489 -22.899 1.00 96.94 109 PRO A O 1
ATOM 898 N N . VAL A 1 110 ? 17.424 -6.927 -24.145 1.00 95.69 110 VAL A N 1
ATOM 899 C CA . VAL A 1 110 ? 17.962 -8.288 -24.246 1.00 95.69 110 VAL A CA 1
ATOM 900 C C . VAL A 1 110 ? 18.966 -8.446 -23.122 1.00 95.69 110 VAL A C 1
ATOM 902 O O . VAL A 1 110 ? 19.957 -7.719 -23.092 1.00 95.69 110 VAL A O 1
ATOM 905 N N . VAL A 1 111 ? 18.718 -9.367 -22.196 1.00 94.19 111 VAL A N 1
ATOM 906 C CA . VAL A 1 111 ? 19.540 -9.525 -20.992 1.00 94.19 111 VAL A CA 1
ATOM 907 C C . VAL A 1 111 ? 20.297 -10.842 -21.005 1.00 94.19 111 VAL A C 1
ATOM 909 O O . VAL A 1 111 ? 19.818 -11.852 -21.512 1.00 94.19 111 VAL A O 1
ATOM 912 N N . GLY A 1 112 ? 21.504 -10.835 -20.453 1.00 91.19 112 GLY A N 1
ATOM 913 C CA . GLY A 1 112 ? 22.311 -12.039 -20.311 1.00 91.19 112 GLY A CA 1
ATOM 914 C C . GLY A 1 112 ? 23.699 -11.737 -19.771 1.00 91.19 112 GLY A C 1
ATOM 915 O O . GLY A 1 112 ? 24.059 -10.583 -19.535 1.00 91.19 112 GLY A O 1
ATOM 916 N N . ILE A 1 113 ? 24.496 -12.780 -19.555 1.00 88.31 113 ILE A N 1
ATOM 917 C CA . ILE A 1 113 ? 25.898 -12.619 -19.164 1.00 88.31 113 ILE A CA 1
ATOM 918 C C . ILE A 1 113 ? 26.702 -12.272 -20.427 1.00 88.31 113 ILE A C 1
ATOM 920 O O . ILE A 1 113 ? 26.678 -13.051 -21.382 1.00 88.31 113 ILE A O 1
ATOM 924 N N . PRO A 1 114 ? 27.421 -11.132 -20.471 1.00 85.06 114 PRO A N 1
ATOM 925 C CA . PRO A 1 114 ? 28.202 -10.766 -21.646 1.00 85.06 114 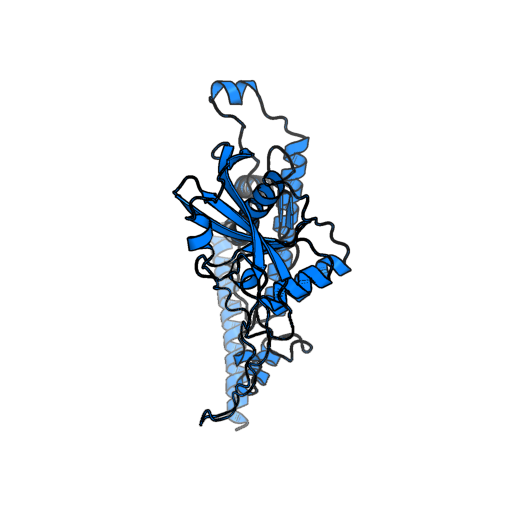PRO A CA 1
ATOM 926 C C . PRO A 1 114 ? 29.234 -11.836 -22.010 1.00 85.06 114 PRO A C 1
ATOM 928 O O . PRO A 1 114 ? 30.009 -12.283 -21.160 1.00 85.06 114 PRO A O 1
ATOM 931 N N . ALA A 1 115 ? 29.288 -12.197 -23.294 1.00 81.38 115 ALA A N 1
ATOM 932 C CA . ALA A 1 115 ? 30.293 -13.120 -23.800 1.00 81.38 115 ALA A CA 1
ATOM 933 C C . ALA A 1 115 ? 31.710 -12.570 -23.568 1.00 81.38 115 ALA A C 1
ATOM 935 O O . ALA A 1 115 ? 31.992 -11.382 -23.763 1.00 81.38 115 ALA A O 1
ATOM 936 N N . HIS A 1 116 ? 32.626 -13.452 -23.171 1.00 78.38 116 HIS A N 1
ATOM 937 C CA . HIS A 1 116 ? 34.029 -13.093 -23.014 1.00 78.38 116 HIS A CA 1
ATOM 938 C C . HIS A 1 116 ? 34.638 -12.768 -24.385 1.00 78.38 116 HIS A C 1
ATOM 940 O O . HIS A 1 116 ? 34.751 -13.645 -25.241 1.00 78.38 116 HIS A O 1
ATOM 946 N N . LYS A 1 117 ? 35.062 -11.516 -24.593 1.00 74.06 117 LYS A N 1
ATOM 947 C CA . LYS A 1 117 ? 35.723 -11.111 -25.840 1.00 74.06 117 LYS A CA 1
ATOM 948 C C . LYS A 1 117 ? 37.125 -11.737 -25.921 1.00 74.06 117 LYS A C 1
ATOM 950 O O . LYS A 1 117 ? 37.921 -11.508 -25.005 1.00 74.06 117 LYS A O 1
ATOM 955 N N . PRO A 1 118 ? 37.460 -12.485 -26.991 1.00 67.06 118 PRO A N 1
ATOM 956 C CA . PRO A 1 118 ? 38.814 -12.996 -27.196 1.00 67.06 118 PRO A CA 1
ATOM 957 C C . PRO A 1 118 ? 39.839 -11.852 -27.131 1.00 67.06 118 PRO A C 1
ATOM 959 O O . PRO A 1 118 ? 39.639 -10.807 -27.745 1.00 67.06 118 PRO A O 1
ATOM 962 N N . GLY A 1 119 ? 40.909 -12.017 -26.347 1.00 73.12 119 GLY A N 1
ATOM 963 C CA . GLY A 1 119 ? 42.002 -11.039 -26.235 1.00 73.12 119 GLY A CA 1
ATOM 964 C C . GLY A 1 119 ? 41.838 -9.926 -25.188 1.00 73.12 119 GLY A C 1
ATOM 965 O O . GLY A 1 119 ? 42.808 -9.220 -24.914 1.00 73.12 119 GLY A O 1
ATOM 966 N N . LYS A 1 120 ? 40.674 -9.769 -24.535 1.00 71.62 120 LYS A N 1
ATOM 967 C CA . LYS A 1 120 ? 40.552 -8.843 -23.392 1.00 71.62 120 LYS A CA 1
ATOM 968 C C . LYS A 1 120 ? 41.137 -9.478 -22.124 1.00 71.62 120 LYS A C 1
ATOM 970 O O . LYS A 1 120 ? 40.609 -10.468 -21.633 1.00 71.62 120 LYS A O 1
ATOM 975 N N . LYS A 1 121 ? 42.197 -8.882 -21.562 1.00 63.31 121 LYS A N 1
ATOM 976 C CA . LYS A 1 121 ? 42.678 -9.218 -20.210 1.00 63.31 121 LYS A CA 1
ATOM 977 C C . LYS A 1 121 ? 41.668 -8.712 -19.175 1.00 63.31 121 LYS A C 1
ATOM 979 O O . LYS A 1 121 ? 41.364 -7.522 -19.148 1.00 63.31 121 LYS A O 1
ATOM 984 N N . GLY A 1 122 ? 41.158 -9.606 -18.335 1.00 69.31 122 GLY A N 1
ATOM 985 C CA . GLY A 1 122 ? 40.267 -9.266 -17.226 1.00 69.31 122 GLY A CA 1
ATOM 986 C C . GLY A 1 122 ? 39.387 -10.442 -16.789 1.00 69.31 122 GLY A C 1
ATOM 987 O O . GLY A 1 122 ? 39.283 -11.433 -17.512 1.00 69.31 122 GLY A O 1
ATOM 988 N N . PRO A 1 123 ? 38.761 -10.357 -15.604 1.00 72.75 123 PRO A N 1
ATOM 989 C CA . PRO A 1 123 ? 37.845 -11.385 -15.124 1.00 72.75 123 PRO A CA 1
ATOM 990 C C . PRO A 1 123 ? 36.604 -11.491 -16.024 1.00 72.75 123 PRO A C 1
ATOM 992 O O . PRO A 1 123 ? 36.099 -10.489 -16.536 1.00 72.75 123 PRO A O 1
ATOM 995 N N . LYS A 1 124 ? 36.093 -12.717 -16.202 1.00 75.88 124 LYS A N 1
ATOM 996 C CA . LYS A 1 124 ? 34.828 -12.968 -16.911 1.00 75.88 124 LYS A CA 1
ATOM 997 C C . LYS A 1 124 ? 33.688 -12.238 -16.196 1.00 75.88 124 LYS A C 1
ATOM 999 O O . LYS A 1 124 ? 33.615 -12.265 -14.967 1.00 75.88 124 LYS A O 1
ATOM 1004 N N . ALA A 1 125 ? 32.792 -11.613 -16.957 1.00 79.00 125 ALA A N 1
ATOM 1005 C CA . ALA A 1 125 ? 31.577 -11.041 -16.390 1.00 79.00 125 ALA A CA 1
ATOM 1006 C C . ALA A 1 125 ? 30.728 -12.164 -15.773 1.00 79.00 125 ALA A C 1
ATOM 1008 O O . ALA A 1 125 ? 30.518 -13.192 -16.408 1.00 79.00 125 ALA A O 1
ATOM 1009 N N . GLN A 1 126 ? 30.262 -11.967 -14.539 1.00 81.69 126 GLN A N 1
ATOM 1010 C CA . GLN A 1 126 ? 29.425 -12.940 -13.818 1.00 81.69 126 GLN A CA 1
ATOM 1011 C C . GLN A 1 126 ? 27.993 -12.443 -13.598 1.00 81.69 126 GLN A C 1
ATOM 1013 O O . GLN A 1 126 ? 27.129 -13.204 -13.184 1.00 81.69 126 GLN A O 1
ATOM 1018 N N . LYS A 1 127 ? 27.734 -11.156 -13.857 1.00 85.19 127 LYS A N 1
ATOM 1019 C CA . LYS A 1 127 ? 26.427 -10.525 -13.651 1.00 85.19 127 LYS A CA 1
ATOM 1020 C C . LYS A 1 127 ? 25.739 -10.302 -14.988 1.00 85.19 127 LYS A C 1
ATOM 1022 O O . LYS A 1 127 ? 26.394 -9.864 -15.939 1.00 85.19 127 LYS A O 1
ATOM 1027 N N . ALA A 1 128 ? 24.438 -10.575 -15.024 1.00 88.75 128 ALA A N 1
ATOM 1028 C CA . ALA A 1 128 ? 23.592 -10.280 -16.169 1.00 88.75 128 ALA A CA 1
ATOM 1029 C C . ALA A 1 128 ? 23.585 -8.772 -16.464 1.00 88.75 128 ALA A C 1
ATOM 1031 O O . ALA A 1 128 ? 23.629 -7.942 -15.552 1.00 88.75 128 ALA A O 1
ATOM 1032 N N . GLN A 1 129 ? 23.565 -8.425 -17.748 1.00 90.56 129 GLN A N 1
ATOM 1033 C CA . GLN A 1 129 ? 23.576 -7.058 -18.264 1.00 90.56 129 GLN A CA 1
ATOM 1034 C C . GLN A 1 129 ? 22.663 -6.962 -19.485 1.00 90.56 129 GLN A C 1
ATOM 1036 O O . GLN A 1 129 ? 22.355 -7.973 -20.115 1.00 90.56 129 GLN A O 1
ATOM 1041 N N . VAL A 1 130 ? 22.283 -5.737 -19.845 1.00 93.25 130 VAL A N 1
ATOM 1042 C CA . VAL A 1 130 ? 21.632 -5.451 -21.127 1.00 93.25 130 VAL A CA 1
ATOM 1043 C C . VAL A 1 130 ? 22.662 -5.583 -22.253 1.00 93.25 130 VAL A C 1
ATOM 1045 O O . VAL A 1 130 ? 23.723 -4.961 -22.210 1.00 93.25 130 VAL A O 1
ATOM 1048 N N . LEU A 1 131 ? 22.355 -6.402 -23.257 1.00 92.69 131 LEU A N 1
ATOM 1049 C CA . LEU A 1 131 ? 23.256 -6.809 -24.338 1.00 92.69 131 LEU A CA 1
ATOM 1050 C C . LEU A 1 131 ? 22.976 -6.092 -25.664 1.00 92.69 131 LEU A C 1
ATOM 1052 O O . LEU A 1 131 ? 23.896 -5.908 -26.455 1.00 92.69 131 LEU A O 1
ATOM 1056 N N . ASN A 1 132 ? 21.735 -5.665 -25.907 1.00 94.06 132 ASN A N 1
ATOM 1057 C CA . ASN A 1 132 ? 21.321 -4.977 -27.139 1.00 94.06 132 ASN A CA 1
ATOM 1058 C C . ASN A 1 132 ? 21.518 -3.451 -27.097 1.00 94.06 132 ASN A C 1
ATOM 1060 O O . ASN A 1 132 ? 21.089 -2.754 -28.008 1.00 94.06 132 ASN A O 1
ATOM 1064 N N . GLY A 1 133 ? 22.166 -2.918 -26.056 1.00 91.44 133 GLY A N 1
ATOM 1065 C CA . GLY A 1 133 ? 22.539 -1.502 -25.977 1.00 91.44 133 GLY A CA 1
ATOM 1066 C C . GLY A 1 133 ? 21.395 -0.527 -25.679 1.00 91.44 133 GLY A C 1
ATOM 1067 O O . GLY A 1 133 ? 21.658 0.677 -25.617 1.00 91.44 133 GLY A O 1
ATOM 1068 N N . VAL A 1 134 ? 20.167 -1.012 -25.449 1.00 95.44 134 VAL A N 1
ATOM 1069 C CA . VAL A 1 134 ? 19.050 -0.148 -25.043 1.00 95.44 134 VAL A CA 1
ATOM 1070 C C . VAL A 1 134 ? 19.366 0.522 -23.711 1.00 95.44 134 VAL A C 1
ATOM 1072 O O . VAL A 1 134 ? 19.912 -0.084 -22.783 1.00 95.44 134 VAL A O 1
ATOM 1075 N N . ARG A 1 135 ? 19.056 1.813 -23.625 1.00 95.12 135 ARG A N 1
ATOM 1076 C CA . ARG A 1 135 ? 19.305 2.607 -22.425 1.00 95.12 135 ARG A CA 1
ATOM 1077 C C . ARG A 1 135 ? 18.051 2.621 -21.574 1.00 95.12 135 ARG A C 1
ATOM 1079 O O . ARG A 1 135 ? 16.945 2.704 -22.092 1.00 95.12 135 ARG A O 1
ATOM 1086 N N . SER A 1 136 ? 18.243 2.546 -20.265 1.00 96.69 136 SER A N 1
ATOM 1087 C CA . SER A 1 136 ? 17.158 2.837 -19.340 1.00 96.69 136 SER A CA 1
ATOM 1088 C C . SER A 1 136 ? 17.021 4.340 -19.134 1.00 96.69 136 SER A C 1
ATOM 1090 O O . SER A 1 136 ? 18.004 5.075 -19.245 1.00 96.69 136 SER A O 1
ATOM 1092 N N . GLU A 1 137 ? 15.836 4.776 -18.737 1.00 97.81 137 GLU A N 1
ATOM 1093 C CA . GLU A 1 137 ? 15.485 6.144 -18.359 1.00 97.81 137 GLU A CA 1
ATOM 1094 C C . GLU A 1 137 ? 14.829 6.128 -16.982 1.00 97.81 137 GLU A C 1
ATOM 1096 O O . GLU A 1 137 ? 14.194 5.139 -16.617 1.00 97.81 137 GLU A O 1
ATOM 1101 N N . SER A 1 138 ? 14.996 7.180 -16.178 1.00 98.38 138 SER A N 1
ATOM 1102 C CA . SER A 1 138 ? 14.192 7.278 -14.959 1.00 98.38 138 SER A CA 1
ATOM 1103 C C . SER A 1 138 ? 12.734 7.564 -15.306 1.00 98.38 138 SER A C 1
ATOM 1105 O O . SER A 1 138 ? 12.450 8.256 -16.282 1.00 98.38 138 SER A O 1
ATOM 1107 N N . VAL A 1 139 ? 11.797 7.105 -14.480 1.00 98.25 139 VAL A N 1
ATOM 1108 C CA . VAL A 1 139 ? 10.368 7.396 -14.694 1.00 98.25 139 VAL A CA 1
ATOM 1109 C C . VAL A 1 139 ? 10.072 8.901 -14.696 1.00 98.25 139 VAL A C 1
ATOM 1111 O O . VAL A 1 139 ? 9.192 9.358 -15.416 1.00 98.25 139 VAL A O 1
ATOM 1114 N N . GLN A 1 140 ? 10.868 9.707 -13.985 1.00 98.31 140 GLN A N 1
ATOM 1115 C CA . GLN A 1 140 ? 10.803 11.166 -14.085 1.00 98.31 140 GLN A CA 1
ATOM 1116 C C . GLN A 1 140 ? 11.232 11.703 -15.462 1.00 98.31 140 GLN A C 1
ATOM 1118 O O . GLN A 1 140 ? 10.671 12.694 -15.924 1.00 98.31 140 GLN A O 1
ATOM 1123 N N . GLN A 1 141 ? 12.246 11.110 -16.105 1.00 98.31 141 GLN A N 1
ATOM 1124 C CA . GLN A 1 141 ? 12.644 11.496 -17.465 1.00 98.31 141 GLN A CA 1
ATOM 1125 C C . GLN A 1 141 ? 11.530 11.164 -18.453 1.00 98.31 141 GLN A C 1
ATOM 1127 O O . GLN A 1 141 ? 11.156 12.023 -19.244 1.00 98.31 141 GLN A O 1
ATOM 1132 N N . VAL A 1 142 ? 10.945 9.974 -18.312 1.00 98.06 142 VAL A N 1
ATOM 1133 C CA . VAL A 1 142 ? 9.796 9.532 -19.101 1.00 98.06 142 VAL A CA 1
ATOM 1134 C C . VAL A 1 142 ? 8.623 10.508 -18.958 1.00 98.06 142 VAL A C 1
ATOM 1136 O O . VAL A 1 142 ? 8.092 10.983 -19.954 1.00 98.06 142 VAL A O 1
ATOM 1139 N N . ALA A 1 143 ? 8.271 10.911 -17.738 1.00 97.81 143 ALA A N 1
ATOM 1140 C CA . ALA A 1 143 ? 7.196 11.878 -17.498 1.00 97.81 143 ALA A CA 1
ATOM 1141 C C . ALA A 1 143 ? 7.434 13.269 -18.111 1.00 97.81 143 ALA A C 1
ATOM 1143 O O . ALA A 1 143 ? 6.479 13.953 -18.474 1.00 97.81 143 ALA A O 1
ATOM 1144 N N . LYS A 1 144 ? 8.700 13.688 -18.226 1.00 97.44 144 LYS A N 1
ATOM 1145 C CA . LYS A 1 144 ? 9.111 14.971 -18.825 1.00 97.44 144 LYS A CA 1
ATOM 1146 C C . LYS A 1 144 ? 9.334 14.893 -20.336 1.00 97.44 144 LYS A C 1
ATOM 1148 O O . LYS A 1 144 ? 9.661 15.911 -20.949 1.00 97.44 144 LYS A O 1
ATOM 1153 N N . ALA A 1 145 ? 9.237 13.705 -20.925 1.00 97.06 145 ALA A N 1
ATOM 1154 C CA . ALA A 1 145 ? 9.430 13.519 -22.350 1.00 97.06 145 ALA A CA 1
ATOM 1155 C C . ALA A 1 145 ? 8.312 14.222 -23.137 1.00 97.06 145 ALA A C 1
ATOM 1157 O O . ALA A 1 145 ? 7.173 14.318 -22.682 1.00 97.06 145 ALA A O 1
ATOM 1158 N N . LYS A 1 146 ? 8.652 14.757 -24.315 1.00 95.62 146 LYS A N 1
ATOM 1159 C CA . LYS A 1 146 ? 7.715 15.551 -25.133 1.00 95.62 146 LYS A CA 1
ATOM 1160 C C . LYS A 1 146 ? 6.555 14.722 -25.692 1.00 95.62 146 LYS A C 1
ATOM 1162 O O . LYS A 1 146 ? 5.538 15.295 -26.056 1.00 95.62 146 LYS A O 1
ATOM 1167 N N . ASP A 1 147 ? 6.746 13.413 -25.804 1.00 95.94 147 ASP A N 1
ATOM 1168 C CA . ASP A 1 147 ? 5.777 12.426 -26.282 1.00 95.94 147 ASP A CA 1
ATOM 1169 C C . ASP A 1 147 ? 4.856 11.895 -25.171 1.00 95.94 147 ASP A C 1
ATOM 1171 O O . ASP A 1 147 ? 4.000 11.059 -25.449 1.00 95.94 147 ASP A O 1
ATOM 1175 N N . THR A 1 148 ? 5.009 12.349 -23.922 1.00 97.56 148 THR A N 1
ATOM 1176 C CA . THR A 1 148 ? 4.111 11.955 -22.830 1.00 97.56 148 THR A CA 1
ATOM 1177 C C . THR A 1 148 ? 2.809 12.746 -22.907 1.00 97.56 148 THR A C 1
ATOM 1179 O O . THR A 1 148 ? 2.779 13.947 -22.634 1.00 97.56 148 THR A O 1
ATOM 1182 N N . ASP A 1 149 ? 1.732 12.047 -23.267 1.00 97.06 149 ASP A N 1
ATOM 1183 C CA . ASP A 1 149 ? 0.384 12.603 -23.376 1.00 97.06 149 ASP A CA 1
ATOM 1184 C C . ASP A 1 149 ? -0.290 12.689 -22.000 1.00 97.06 149 ASP A C 1
ATOM 1186 O O . ASP A 1 149 ? -0.669 11.678 -21.405 1.00 97.06 149 ASP A O 1
ATOM 1190 N N . TRP A 1 150 ? -0.399 13.911 -21.483 1.00 98.44 150 TRP A N 1
ATOM 1191 C CA . TRP A 1 150 ? -1.050 14.205 -20.210 1.00 98.44 150 TRP A CA 1
ATOM 1192 C C . TRP A 1 150 ? -2.509 14.589 -20.430 1.00 98.44 150 TRP A C 1
ATOM 1194 O O . TRP A 1 150 ? -2.806 15.568 -21.112 1.00 98.44 150 TRP A O 1
ATOM 1204 N N . GLN A 1 151 ? -3.415 13.879 -19.767 1.00 98.44 151 GLN A N 1
ATOM 1205 C CA . GLN A 1 151 ? -4.851 14.112 -19.840 1.00 98.44 151 GLN A CA 1
ATOM 1206 C C . GLN A 1 151 ? -5.396 14.514 -18.474 1.00 98.44 151 GLN A C 1
ATOM 1208 O O . GLN A 1 151 ? -5.069 13.917 -17.448 1.00 98.44 151 GLN A O 1
ATOM 1213 N N . ARG A 1 152 ? -6.241 15.543 -18.461 1.00 97.81 152 ARG A N 1
ATOM 1214 C CA . ARG A 1 152 ? -6.958 15.983 -17.264 1.00 97.81 152 ARG A CA 1
ATOM 1215 C C . ARG A 1 152 ? -8.152 15.067 -17.045 1.00 97.81 152 ARG A C 1
ATOM 1217 O O . ARG A 1 152 ? -9.006 14.980 -17.923 1.00 97.81 152 ARG A O 1
ATOM 1224 N N . LEU A 1 153 ? -8.196 14.388 -15.903 1.00 96.81 153 LEU A N 1
ATOM 1225 C CA . LEU A 1 153 ? -9.267 13.451 -15.575 1.00 96.81 153 LEU A CA 1
ATOM 1226 C C . LEU A 1 153 ? -9.873 13.785 -14.219 1.00 96.81 153 LEU A C 1
ATOM 1228 O O . LEU A 1 153 ? -9.162 13.958 -13.227 1.00 96.81 153 LEU A O 1
ATOM 1232 N N . ARG A 1 154 ? -11.204 13.802 -14.187 1.00 92.56 154 ARG A N 1
ATOM 1233 C CA . ARG A 1 154 ? -12.004 13.860 -12.968 1.00 92.56 154 ARG A CA 1
ATOM 1234 C C . ARG A 1 154 ? -12.228 12.443 -12.452 1.00 92.56 154 ARG A C 1
ATOM 1236 O O . ARG A 1 154 ? -12.755 11.602 -13.172 1.00 92.56 154 ARG A O 1
ATOM 1243 N N . ILE A 1 155 ? -11.843 12.191 -11.205 1.00 90.94 155 ILE A N 1
ATOM 1244 C CA . ILE A 1 155 ? -11.826 10.842 -10.622 1.00 90.94 155 ILE A CA 1
ATOM 1245 C C . ILE A 1 155 ? -12.983 10.623 -9.651 1.00 90.94 155 ILE A C 1
ATOM 1247 O O . ILE A 1 155 ? -13.680 9.618 -9.727 1.00 90.94 155 ILE A O 1
ATOM 1251 N N . ARG A 1 156 ? -13.175 11.533 -8.692 1.00 86.12 156 ARG A N 1
ATOM 1252 C CA . ARG A 1 156 ? -14.234 11.429 -7.674 1.00 86.12 156 ARG A CA 1
ATOM 1253 C C . ARG A 1 156 ? -14.466 12.763 -6.987 1.00 86.12 156 ARG A C 1
ATOM 1255 O O . ARG A 1 156 ? -13.529 13.543 -6.862 1.00 86.12 156 ARG A O 1
ATOM 1262 N N . THR A 1 157 ? -15.659 12.984 -6.454 1.00 81.50 157 THR A N 1
ATOM 1263 C CA . THR A 1 157 ? -15.896 14.082 -5.508 1.00 81.50 157 THR A CA 1
ATOM 1264 C C . THR A 1 157 ? -15.340 13.705 -4.132 1.00 81.50 157 THR A C 1
ATOM 1266 O O . THR A 1 157 ? -15.363 12.539 -3.730 1.00 81.50 157 THR A O 1
ATOM 1269 N N . ASN A 1 158 ? -14.752 14.673 -3.433 1.00 77.88 158 ASN A N 1
ATOM 1270 C CA . ASN A 1 158 ? -14.282 14.532 -2.062 1.00 77.88 158 ASN A CA 1
ATOM 1271 C C . ASN A 1 158 ? -14.694 15.757 -1.207 1.00 77.88 158 ASN A C 1
ATOM 1273 O O . ASN A 1 158 ? -15.341 16.673 -1.704 1.00 77.88 158 ASN A O 1
ATOM 1277 N N . GLU A 1 159 ? -14.350 15.785 0.089 1.00 69.94 159 GLU A N 1
ATOM 1278 C CA . GLU A 1 159 ? -14.793 16.841 1.025 1.00 69.94 159 GLU A CA 1
ATOM 1279 C C . GLU A 1 159 ? -14.199 18.218 0.685 1.00 69.94 159 GLU A C 1
ATOM 1281 O O . GLU A 1 159 ? -14.632 19.235 1.216 1.00 69.94 159 GLU A O 1
ATOM 1286 N N . ARG A 1 160 ? -13.193 18.249 -0.194 1.00 73.88 160 ARG A N 1
ATOM 1287 C CA . ARG A 1 160 ? -12.517 19.444 -0.705 1.00 73.88 160 ARG A CA 1
ATOM 1288 C C . ARG A 1 160 ? -12.900 19.758 -2.160 1.00 73.88 160 ARG A C 1
ATOM 1290 O O . ARG A 1 160 ? -12.203 20.548 -2.787 1.00 73.88 160 ARG A O 1
ATOM 1297 N N . GLY A 1 161 ? -13.958 19.137 -2.690 1.00 78.50 161 GLY A N 1
ATOM 1298 C CA . GLY A 1 161 ? -14.396 19.255 -4.087 1.00 78.50 161 GLY A CA 1
ATOM 1299 C C . GLY A 1 161 ? -13.946 18.083 -4.965 1.00 78.50 161 GLY A C 1
ATOM 1300 O O . GLY A 1 161 ? -13.581 17.012 -4.467 1.00 78.50 161 GLY A O 1
ATOM 1301 N N . GLU A 1 162 ? -13.977 18.258 -6.284 1.00 84.75 162 GLU A N 1
ATOM 1302 C CA . GLU A 1 162 ? -13.569 17.222 -7.244 1.00 84.75 162 GLU A CA 1
ATOM 1303 C C . GLU A 1 162 ? -12.074 16.923 -7.149 1.00 84.75 162 GLU A C 1
ATOM 1305 O O . GLU A 1 162 ? -11.219 17.807 -7.173 1.00 84.75 162 GLU A O 1
ATOM 1310 N N . LEU A 1 163 ? -11.741 15.635 -7.082 1.00 88.62 163 LEU A N 1
ATOM 1311 C CA . LEU A 1 163 ? -10.401 15.169 -7.393 1.00 88.62 163 LEU A CA 1
ATOM 1312 C C . LEU A 1 163 ? -10.261 15.163 -8.913 1.00 88.62 163 LEU A C 1
ATOM 1314 O O . LEU A 1 163 ? -10.706 14.224 -9.579 1.00 88.62 163 LEU A O 1
ATOM 1318 N N . GLU A 1 164 ? -9.648 16.219 -9.429 1.00 93.06 164 GLU A N 1
ATOM 1319 C CA . GLU A 1 164 ? -9.279 16.375 -10.829 1.00 93.06 164 GLU A CA 1
ATOM 1320 C C . GLU A 1 164 ? -7.783 16.691 -10.934 1.00 93.06 164 GLU A C 1
ATOM 1322 O O . GLU A 1 164 ? -7.305 17.682 -10.386 1.00 93.06 164 GLU A O 1
ATOM 1327 N N . ASP A 1 165 ? -7.044 15.848 -11.653 1.00 96.69 165 ASP A N 1
ATOM 1328 C CA . ASP A 1 165 ? -5.591 15.955 -11.811 1.00 96.69 165 ASP A CA 1
ATOM 1329 C C . ASP A 1 165 ? -5.177 15.628 -13.255 1.00 96.69 165 ASP A C 1
ATOM 1331 O O . ASP A 1 165 ? -5.998 15.212 -14.079 1.00 96.69 165 ASP A O 1
ATOM 1335 N N . LEU A 1 166 ? -3.892 15.810 -13.576 1.00 98.38 166 LEU A N 1
ATOM 1336 C CA . LEU A 1 166 ? -3.321 15.356 -14.846 1.00 98.38 166 LEU A CA 1
ATOM 1337 C C . LEU A 1 166 ? -2.764 13.941 -14.696 1.00 98.38 166 LEU A C 1
ATOM 1339 O O . LEU A 1 166 ? -2.011 13.654 -13.764 1.00 98.38 166 LEU A O 1
ATOM 1343 N N . PHE A 1 167 ? -3.071 13.084 -15.662 1.00 98.69 167 PHE A N 1
ATOM 1344 C CA . PHE A 1 167 ? -2.639 11.695 -15.702 1.00 98.69 167 PHE A CA 1
ATOM 1345 C C . PHE A 1 167 ? -2.025 11.352 -17.049 1.00 98.69 167 PHE A C 1
ATOM 1347 O O . PHE A 1 167 ? -2.444 11.857 -18.085 1.00 98.69 167 PHE A O 1
ATOM 1354 N N . ALA A 1 168 ? -1.051 10.457 -17.025 1.00 98.69 168 ALA A N 1
ATOM 1355 C CA . ALA A 1 168 ? -0.473 9.855 -18.212 1.00 98.69 168 ALA A CA 1
ATOM 1356 C C . ALA A 1 168 ? -0.136 8.397 -17.901 1.00 98.69 168 ALA A C 1
ATOM 1358 O O . ALA A 1 168 ? 0.189 8.050 -16.761 1.00 98.69 168 ALA A O 1
ATOM 1359 N N . ALA A 1 169 ? -0.193 7.535 -18.909 1.00 98.44 169 ALA A N 1
ATOM 1360 C CA . ALA A 1 169 ? 0.228 6.152 -18.770 1.00 98.44 169 ALA A CA 1
ATOM 1361 C C . ALA A 1 169 ? 0.923 5.669 -20.036 1.00 98.44 169 ALA A C 1
ATOM 1363 O O . ALA A 1 169 ? 0.579 6.080 -21.141 1.00 98.44 169 ALA A O 1
ATOM 1364 N N . ARG A 1 170 ? 1.902 4.779 -19.877 1.00 97.56 170 ARG A N 1
ATOM 1365 C CA . ARG A 1 170 ? 2.522 4.081 -21.007 1.00 97.56 170 ARG A CA 1
ATOM 1366 C C . ARG A 1 170 ? 3.066 2.724 -20.596 1.00 97.56 170 ARG A C 1
ATOM 1368 O O . ARG A 1 170 ? 3.491 2.543 -19.458 1.00 97.56 170 ARG A O 1
ATOM 1375 N N . GLN A 1 171 ? 3.105 1.804 -21.548 1.00 97.88 171 GLN A N 1
ATOM 1376 C CA . GLN A 1 171 ? 3.799 0.532 -21.392 1.00 97.88 171 GLN A CA 1
ATOM 1377 C C . GLN A 1 171 ? 5.313 0.759 -21.349 1.00 97.88 171 GLN A C 1
ATOM 1379 O O . GLN A 1 171 ? 5.868 1.489 -22.176 1.00 97.88 171 GLN A O 1
ATOM 1384 N N . VAL A 1 172 ? 5.979 0.137 -20.378 1.00 98.19 172 VAL A N 1
ATOM 1385 C CA . VAL A 1 172 ? 7.436 0.175 -20.220 1.00 98.19 172 VAL A CA 1
ATOM 1386 C C . VAL A 1 172 ? 7.971 -1.214 -19.913 1.00 98.19 172 VAL A C 1
ATOM 1388 O O . VAL A 1 172 ? 7.275 -2.055 -19.356 1.00 98.19 172 VAL A O 1
ATOM 1391 N N . TRP A 1 173 ? 9.235 -1.447 -20.243 1.00 98.31 173 TRP A N 1
ATOM 1392 C CA . TRP A 1 173 ? 9.942 -2.665 -19.878 1.00 98.31 173 TRP A CA 1
ATOM 1393 C C . TRP A 1 173 ? 10.663 -2.486 -18.547 1.00 98.31 173 TRP A C 1
ATOM 1395 O O . TRP A 1 173 ? 11.420 -1.527 -18.350 1.00 98.31 173 TRP A O 1
ATOM 1405 N N . VAL A 1 174 ? 10.473 -3.450 -17.652 1.00 97.25 174 VAL A N 1
ATOM 1406 C CA . VAL A 1 174 ? 11.099 -3.483 -16.331 1.00 97.25 174 VAL A CA 1
ATOM 1407 C C . VAL A 1 174 ? 12.041 -4.676 -16.243 1.00 97.25 174 VAL A C 1
ATOM 1409 O O . VAL A 1 174 ? 11.730 -5.783 -16.682 1.00 97.25 174 VAL A O 1
ATOM 1412 N N . TRP A 1 175 ? 13.229 -4.440 -15.688 1.00 96.25 175 TRP A N 1
ATOM 1413 C CA . TRP A 1 175 ? 14.188 -5.493 -15.377 1.00 96.25 175 TRP A CA 1
ATOM 1414 C C . TRP A 1 175 ? 15.133 -5.049 -14.258 1.00 96.25 175 TRP A C 1
ATOM 1416 O O . TRP A 1 175 ? 15.774 -3.998 -14.364 1.00 96.25 175 TRP A O 1
ATOM 1426 N N . ASP A 1 176 ? 15.237 -5.858 -13.201 1.00 92.12 176 ASP A N 1
ATOM 1427 C CA . ASP A 1 176 ? 16.164 -5.636 -12.092 1.00 92.12 176 ASP A CA 1
ATOM 1428 C C . ASP A 1 176 ? 17.347 -6.621 -12.180 1.00 92.12 176 ASP A C 1
ATOM 1430 O O . ASP A 1 176 ? 17.171 -7.816 -11.938 1.00 92.12 176 ASP A O 1
ATOM 1434 N N . PRO A 1 177 ? 18.582 -6.158 -12.455 1.00 89.31 177 PRO A N 1
ATOM 1435 C CA . PRO A 1 177 ? 19.754 -7.033 -12.509 1.00 89.31 177 PRO A CA 1
ATOM 1436 C C . PRO A 1 177 ? 20.095 -7.693 -11.162 1.00 89.31 177 PRO A C 1
ATOM 1438 O O . PRO A 1 177 ? 20.912 -8.614 -11.129 1.00 89.31 177 PRO A O 1
ATOM 1441 N N . LYS A 1 178 ? 19.519 -7.228 -10.043 1.00 88.94 178 LYS A N 1
ATOM 1442 C CA . LYS A 1 178 ? 19.651 -7.879 -8.730 1.00 88.94 178 LYS A CA 1
ATOM 1443 C C . LYS A 1 178 ? 18.742 -9.100 -8.584 1.00 88.94 178 LYS A C 1
ATOM 1445 O O . LYS A 1 178 ? 18.956 -9.878 -7.661 1.00 88.94 178 LYS A O 1
ATOM 1450 N N . GLN A 1 179 ? 17.760 -9.260 -9.468 1.00 87.12 179 GLN A N 1
ATOM 1451 C CA . GLN A 1 179 ? 16.806 -10.367 -9.484 1.00 87.12 179 GLN A CA 1
ATOM 1452 C C . GLN A 1 179 ? 16.787 -10.997 -10.887 1.00 87.12 179 GLN A C 1
ATOM 1454 O O . GLN A 1 179 ? 15.792 -10.897 -11.603 1.00 87.12 179 GLN A O 1
ATOM 1459 N N . PRO A 1 180 ? 17.907 -11.611 -11.317 1.00 82.69 180 PRO A N 1
ATOM 1460 C CA . PRO A 1 180 ? 18.102 -12.056 -12.699 1.00 82.69 180 PRO A CA 1
ATOM 1461 C C . PRO A 1 180 ? 17.146 -13.174 -13.139 1.00 82.69 180 PRO A C 1
ATOM 1463 O O . PRO A 1 180 ? 16.994 -13.391 -14.341 1.00 82.69 180 PRO A O 1
ATOM 1466 N N . ASP A 1 181 ? 16.505 -13.858 -12.190 1.00 87.50 181 ASP A N 1
ATOM 1467 C CA . ASP A 1 181 ? 15.515 -14.905 -12.459 1.00 87.50 181 ASP A CA 1
ATOM 1468 C C . ASP A 1 181 ? 14.210 -14.332 -13.033 1.00 87.50 181 ASP A C 1
ATOM 1470 O O . ASP A 1 181 ? 13.495 -15.019 -13.764 1.00 87.50 181 ASP A O 1
ATOM 1474 N N . ILE A 1 182 ? 13.923 -13.052 -12.769 1.00 92.81 182 ILE A N 1
ATOM 1475 C CA . ILE A 1 182 ? 12.794 -12.337 -13.363 1.00 92.81 182 ILE A CA 1
ATOM 1476 C C . ILE A 1 182 ? 13.243 -11.785 -14.717 1.00 92.81 182 ILE A C 1
ATOM 1478 O O . ILE A 1 182 ? 14.058 -10.860 -14.807 1.00 92.81 182 ILE A O 1
ATOM 1482 N N . GLN A 1 183 ? 12.705 -12.364 -15.788 1.00 94.31 183 GLN A N 1
ATOM 1483 C CA . GLN A 1 183 ? 12.978 -11.904 -17.146 1.00 94.31 183 GLN A CA 1
ATOM 1484 C C . GLN A 1 183 ? 12.391 -10.505 -17.385 1.00 94.31 183 GLN A C 1
ATOM 1486 O O . GLN A 1 183 ? 11.418 -10.124 -16.728 1.00 94.31 183 GLN A O 1
ATOM 1491 N N . PRO A 1 184 ? 12.946 -9.729 -18.334 1.00 96.69 184 PRO A N 1
ATOM 1492 C CA . PRO A 1 184 ? 12.335 -8.480 -18.758 1.00 96.69 184 PRO A CA 1
ATOM 1493 C C . PRO A 1 184 ? 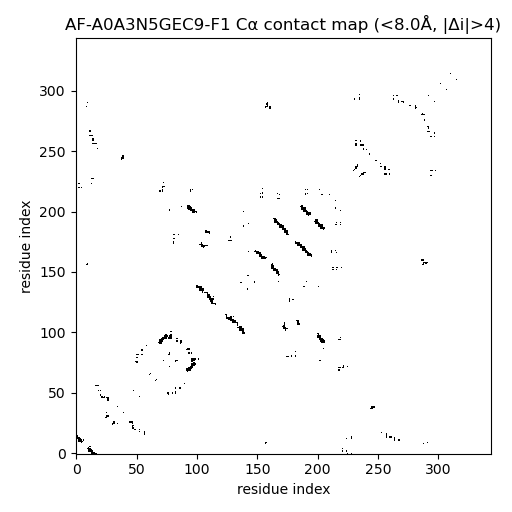10.882 -8.689 -19.176 1.00 96.69 184 PRO A C 1
ATOM 1495 O O . PRO A 1 184 ? 10.593 -9.527 -20.033 1.00 96.69 184 PRO A O 1
ATOM 1498 N N . HIS A 1 185 ? 9.992 -7.901 -18.592 1.00 96.38 185 HIS A N 1
ATOM 1499 C CA . HIS A 1 185 ? 8.552 -7.948 -18.821 1.00 96.38 185 HIS A CA 1
ATOM 1500 C C . HIS A 1 185 ? 8.003 -6.526 -18.921 1.00 96.38 185 HIS A C 1
ATOM 1502 O O . HIS A 1 185 ? 8.700 -5.556 -18.602 1.00 96.38 185 HIS A O 1
ATOM 1508 N N . GLN A 1 186 ? 6.778 -6.415 -19.423 1.00 97.31 186 GLN A N 1
ATOM 1509 C CA . GLN A 1 186 ? 6.085 -5.144 -19.548 1.00 97.31 186 GLN A CA 1
ATOM 1510 C C . GLN A 1 186 ? 5.208 -4.892 -18.323 1.00 97.31 186 GLN A C 1
ATOM 1512 O O . GLN A 1 186 ? 4.574 -5.808 -17.807 1.00 97.31 186 GLN A O 1
ATOM 1517 N N . GLU A 1 187 ? 5.191 -3.645 -17.872 1.00 98.19 187 GLU A N 1
ATOM 1518 C CA . GLU A 1 187 ? 4.260 -3.134 -16.870 1.00 98.19 187 GLU A CA 1
ATOM 1519 C C . GLU A 1 187 ? 3.735 -1.773 -17.367 1.00 98.19 187 GLU A C 1
ATOM 1521 O O . GLU A 1 187 ? 4.435 -1.029 -18.069 1.00 98.19 187 GLU A O 1
ATOM 1526 N N . TRP A 1 188 ? 2.518 -1.402 -16.972 1.00 98.69 188 TRP A N 1
ATOM 1527 C CA . TRP A 1 188 ? 2.040 -0.030 -17.119 1.00 98.69 188 TRP A CA 1
ATOM 1528 C C . TRP A 1 188 ? 2.805 0.884 -16.166 1.00 98.69 188 TRP A C 1
ATOM 1530 O O . TRP A 1 188 ? 2.775 0.672 -14.958 1.00 98.69 188 TRP A O 1
ATOM 1540 N N . LEU A 1 189 ? 3.416 1.949 -16.682 1.00 98.75 189 LEU A N 1
ATOM 1541 C CA . LEU A 1 189 ? 3.832 3.104 -15.892 1.00 98.75 189 LEU A CA 1
ATOM 1542 C C . LEU A 1 189 ? 2.679 4.109 -15.850 1.00 98.75 189 LEU A C 1
ATOM 1544 O O . LEU A 1 189 ? 2.452 4.813 -16.832 1.00 98.75 189 LEU A O 1
ATOM 1548 N N . ALA A 1 190 ? 1.980 4.184 -14.719 1.00 98.69 190 ALA A N 1
ATOM 1549 C CA . ALA A 1 190 ? 0.960 5.191 -14.443 1.00 98.69 190 ALA A CA 1
ATOM 1550 C C . ALA A 1 190 ? 1.585 6.400 -13.732 1.00 98.69 190 ALA A C 1
ATOM 1552 O O . ALA A 1 190 ? 2.385 6.258 -12.800 1.00 98.69 190 ALA A O 1
ATOM 1553 N N . MET A 1 191 ? 1.224 7.599 -14.178 1.00 98.62 191 MET A N 1
ATOM 1554 C CA . MET A 1 191 ? 1.804 8.862 -13.731 1.00 98.62 191 MET A CA 1
ATOM 1555 C C . MET A 1 191 ? 0.687 9.860 -13.434 1.00 98.62 191 MET A C 1
ATOM 1557 O O . MET A 1 191 ? -0.289 9.945 -14.176 1.00 98.62 191 MET A O 1
ATOM 1561 N N . ARG A 1 192 ? 0.838 10.618 -12.349 1.00 98.31 192 ARG A N 1
ATOM 1562 C CA . ARG A 1 192 ? -0.108 11.647 -11.898 1.00 98.31 192 ARG A CA 1
ATOM 1563 C C . ARG A 1 192 ? 0.658 12.917 -11.548 1.00 98.31 192 ARG A C 1
ATOM 1565 O O . ARG A 1 192 ? 1.660 12.824 -10.838 1.00 98.31 192 ARG A O 1
ATOM 1572 N N . ILE A 1 193 ? 0.175 14.069 -12.004 1.00 97.88 193 ILE A N 1
ATOM 1573 C CA . ILE A 1 193 ? 0.561 15.386 -11.486 1.00 97.88 193 ILE A CA 1
ATOM 1574 C C . ILE A 1 193 ? -0.610 15.892 -10.660 1.00 97.88 193 ILE A C 1
ATOM 1576 O O . ILE A 1 193 ? -1.694 16.128 -11.190 1.00 97.88 193 ILE A O 1
ATOM 1580 N N . GLU A 1 194 ? -0.376 16.016 -9.362 1.00 94.06 194 GLU A N 1
ATOM 1581 C CA . GLU A 1 194 ? -1.365 16.478 -8.397 1.00 94.06 194 GLU A CA 1
ATOM 1582 C C . GLU A 1 194 ? -1.574 17.992 -8.529 1.00 94.06 194 GLU A C 1
ATOM 1584 O O . GLU A 1 194 ? -0.708 18.711 -9.031 1.00 94.06 194 GLU A O 1
ATOM 1589 N N . SER A 1 195 ? -2.708 18.498 -8.050 1.00 88.75 195 SER A N 1
ATOM 1590 C CA . SER A 1 195 ? -3.045 19.930 -8.088 1.00 88.75 195 SER A CA 1
ATOM 1591 C C . SER A 1 195 ? -1.988 20.862 -7.472 1.00 88.75 195 SER A C 1
ATOM 1593 O O . SER A 1 195 ? -1.882 22.021 -7.869 1.00 88.75 195 SER A O 1
ATOM 1595 N N . ASN A 1 196 ? -1.166 20.364 -6.543 1.00 90.62 196 ASN A N 1
ATOM 1596 C CA . ASN A 1 196 ? -0.043 21.094 -5.944 1.00 90.62 196 ASN A CA 1
ATOM 1597 C C . ASN A 1 196 ? 1.272 21.009 -6.755 1.00 90.62 196 ASN A C 1
ATOM 1599 O O . ASN A 1 196 ? 2.279 21.587 -6.348 1.00 90.62 196 ASN A O 1
ATOM 1603 N N . GLY A 1 197 ? 1.276 20.298 -7.884 1.00 94.38 197 GLY A N 1
ATOM 1604 C CA . GLY A 1 197 ? 2.428 20.080 -8.760 1.00 94.38 197 GLY A CA 1
ATOM 1605 C C . GLY A 1 197 ? 3.267 18.839 -8.433 1.00 94.38 197 GLY A C 1
ATOM 1606 O O . GLY A 1 197 ? 4.208 18.527 -9.176 1.00 94.38 197 GLY A O 1
ATOM 1607 N N . ASP A 1 198 ? 2.949 18.106 -7.364 1.00 95.44 198 ASP A N 1
ATOM 1608 C CA . ASP A 1 198 ? 3.670 16.885 -7.009 1.00 95.44 198 ASP A CA 1
ATOM 1609 C C . ASP A 1 198 ? 3.439 15.785 -8.045 1.00 95.44 198 ASP A C 1
ATOM 1611 O O . ASP A 1 198 ? 2.359 15.645 -8.615 1.00 95.44 198 ASP A O 1
ATOM 1615 N N . HIS A 1 199 ? 4.478 14.988 -8.295 1.00 96.94 199 HIS A N 1
ATOM 1616 C CA . HIS A 1 199 ? 4.408 13.879 -9.240 1.00 96.94 199 HIS A CA 1
ATOM 1617 C C . HIS A 1 199 ? 4.388 12.545 -8.501 1.00 96.94 199 HIS A C 1
ATOM 1619 O O . HIS A 1 199 ? 5.327 12.219 -7.767 1.00 96.94 199 HIS A O 1
ATOM 1625 N N . THR A 1 200 ? 3.372 11.737 -8.783 1.00 97.31 200 THR A N 1
ATOM 1626 C CA . THR A 1 200 ? 3.256 10.363 -8.297 1.00 97.31 200 THR A CA 1
ATOM 1627 C C . THR A 1 200 ? 3.428 9.388 -9.461 1.00 97.31 200 THR A C 1
ATOM 1629 O O . THR A 1 200 ? 2.868 9.577 -10.539 1.00 97.31 200 THR A O 1
ATOM 1632 N N . TYR A 1 201 ? 4.205 8.329 -9.230 1.00 98.31 201 TYR A N 1
ATOM 1633 C CA . TYR A 1 201 ? 4.509 7.284 -10.207 1.00 98.31 201 TYR A CA 1
ATOM 1634 C C . TYR A 1 201 ? 4.142 5.929 -9.619 1.00 98.31 201 TYR A C 1
ATOM 1636 O O . TYR A 1 201 ? 4.418 5.672 -8.440 1.00 98.31 201 TYR A O 1
ATOM 1644 N N . ALA A 1 202 ? 3.571 5.050 -10.431 1.00 98.50 202 ALA A N 1
ATOM 1645 C CA . ALA A 1 202 ? 3.245 3.694 -10.030 1.00 98.50 202 ALA A CA 1
ATOM 1646 C C . ALA A 1 202 ? 3.352 2.722 -11.204 1.00 98.50 202 ALA A C 1
ATOM 1648 O O . ALA A 1 202 ? 3.191 3.109 -12.361 1.00 98.50 202 ALA A O 1
ATOM 1649 N N . PHE A 1 203 ? 3.614 1.460 -10.883 1.00 98.69 203 PHE A N 1
ATOM 1650 C CA . PHE A 1 203 ? 3.500 0.366 -11.831 1.00 98.69 203 PHE A CA 1
ATOM 1651 C C . PHE A 1 203 ? 2.204 -0.412 -11.659 1.00 98.69 203 PHE A C 1
ATOM 1653 O O . PHE A 1 203 ? 1.710 -0.545 -10.538 1.00 98.69 203 PHE A O 1
ATOM 1660 N N . SER A 1 204 ? 1.698 -0.977 -12.752 1.00 98.62 204 SER A N 1
ATOM 1661 C CA . SER A 1 204 ? 0.545 -1.872 -12.750 1.00 98.62 204 SER A CA 1
ATOM 1662 C C . SER A 1 204 ? 0.701 -2.998 -13.772 1.00 98.62 204 SER A C 1
ATOM 1664 O O . SER A 1 204 ? 1.210 -2.775 -14.867 1.00 98.62 204 SER A O 1
ATOM 1666 N N . ASN A 1 205 ? 0.216 -4.192 -13.431 1.00 98.38 205 ASN A N 1
ATOM 1667 C CA . ASN A 1 205 ? 0.031 -5.314 -14.359 1.00 98.38 205 ASN A CA 1
ATOM 1668 C C . ASN A 1 205 ? -1.372 -5.335 -14.993 1.00 98.38 205 ASN A C 1
ATOM 1670 O O . ASN A 1 205 ? -1.848 -6.391 -15.402 1.00 98.38 205 ASN A O 1
ATOM 1674 N N . ALA A 1 206 ? -2.069 -4.194 -15.042 1.00 98.00 206 ALA A N 1
ATOM 1675 C CA . ALA A 1 206 ? -3.369 -4.118 -15.698 1.00 98.00 206 ALA A CA 1
ATOM 1676 C C . ALA A 1 206 ? -3.295 -4.599 -17.167 1.00 98.00 206 ALA A C 1
ATOM 1678 O O . ALA A 1 206 ? -2.263 -4.394 -17.816 1.00 98.00 206 ALA A O 1
ATOM 1679 N N . PRO A 1 207 ? -4.371 -5.200 -17.711 1.00 96.62 207 PRO A N 1
ATOM 1680 C CA . PRO A 1 207 ? -4.428 -5.636 -19.107 1.00 96.62 207 PRO A CA 1
ATOM 1681 C C . PRO A 1 207 ? -4.032 -4.543 -20.112 1.00 96.62 207 PRO A C 1
ATOM 1683 O O . PRO A 1 207 ? -4.194 -3.351 -19.842 1.00 96.62 207 PRO A O 1
ATOM 1686 N N . GLU A 1 208 ? -3.526 -4.926 -21.286 1.00 94.06 208 GLU A N 1
ATOM 1687 C CA . GLU A 1 208 ? -3.072 -3.977 -22.319 1.00 94.06 208 GLU A CA 1
ATOM 1688 C C . GLU A 1 208 ? -4.193 -3.088 -22.884 1.00 94.06 208 GLU A C 1
ATOM 1690 O O . GLU A 1 208 ? -3.921 -1.985 -23.350 1.00 94.06 208 GLU A O 1
ATOM 1695 N N . ASP A 1 209 ? -5.449 -3.530 -22.814 1.00 95.06 209 ASP A N 1
ATOM 1696 C CA . ASP A 1 209 ? -6.643 -2.783 -23.227 1.00 95.06 209 ASP A CA 1
ATOM 1697 C C . ASP A 1 209 ? -7.211 -1.875 -22.118 1.00 95.06 209 ASP A C 1
ATOM 1699 O O . ASP A 1 209 ? -8.259 -1.247 -22.285 1.00 95.06 209 ASP A O 1
ATOM 1703 N N . THR A 1 210 ? -6.510 -1.771 -20.986 1.00 96.81 210 THR A N 1
ATOM 1704 C CA . THR A 1 210 ? -6.882 -0.894 -19.873 1.00 96.81 210 THR A CA 1
ATOM 1705 C C . THR A 1 210 ? -6.956 0.573 -20.293 1.00 96.81 210 THR A C 1
ATOM 1707 O O . THR A 1 210 ? -6.085 1.104 -20.981 1.00 96.81 210 THR A O 1
ATOM 1710 N N . THR A 1 211 ? -7.976 1.273 -19.792 1.00 97.44 211 THR A N 1
ATOM 1711 C CA . THR A 1 211 ? -8.14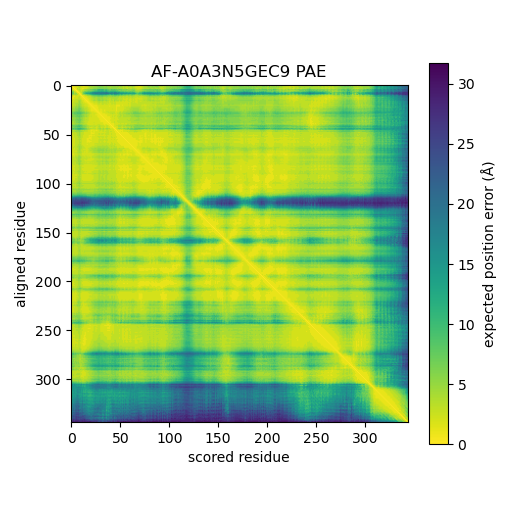1 2.712 -20.013 1.00 97.44 211 THR A CA 1
ATOM 1712 C C . THR A 1 211 ? -7.269 3.543 -19.071 1.00 97.44 211 THR A C 1
ATOM 1714 O O . THR A 1 211 ? -7.002 3.165 -17.926 1.00 97.44 211 THR A O 1
ATOM 1717 N N . LEU A 1 212 ? -6.888 4.745 -19.518 1.00 98.25 212 LEU A N 1
ATOM 1718 C CA . LEU A 1 212 ? -6.189 5.709 -18.663 1.00 98.25 212 LEU A CA 1
ATOM 1719 C C . LEU A 1 212 ? -7.014 6.073 -17.419 1.00 98.25 212 LEU A C 1
ATOM 1721 O O . LEU A 1 212 ? -6.449 6.204 -16.336 1.00 98.25 212 LEU A O 1
ATOM 1725 N N . LEU A 1 213 ? -8.342 6.183 -17.557 1.00 96.81 213 LEU A N 1
ATOM 1726 C CA . LEU A 1 213 ? -9.242 6.467 -16.437 1.00 96.81 213 LEU A CA 1
ATOM 1727 C C . LEU A 1 213 ? -9.152 5.391 -15.350 1.00 96.81 213 LEU A C 1
ATOM 1729 O O . LEU A 1 213 ? -9.030 5.730 -14.178 1.00 96.81 213 LEU A O 1
ATOM 1733 N N . PHE A 1 214 ? -9.126 4.110 -15.720 1.00 96.00 214 PHE A N 1
ATOM 1734 C CA . PHE A 1 214 ? -9.000 3.027 -14.746 1.00 96.00 214 PHE A CA 1
ATOM 1735 C C . PHE A 1 214 ? -7.656 3.069 -13.996 1.00 96.00 214 PHE A C 1
ATOM 1737 O O . PHE A 1 214 ? -7.618 2.958 -12.770 1.00 96.00 214 PHE A O 1
ATOM 1744 N N . LEU A 1 215 ? -6.543 3.314 -14.700 1.00 97.81 215 LEU A N 1
ATOM 1745 C CA . LEU A 1 215 ? -5.234 3.500 -14.055 1.00 97.81 215 LEU A CA 1
ATOM 1746 C C . LEU A 1 215 ? -5.225 4.724 -13.127 1.00 97.81 215 LEU A C 1
ATOM 1748 O O . LEU A 1 215 ? -4.635 4.672 -12.044 1.00 97.81 215 LEU A O 1
ATOM 1752 N N . ALA A 1 216 ? -5.897 5.805 -13.527 1.00 97.00 216 ALA A N 1
ATOM 1753 C CA . ALA A 1 216 ? -6.043 7.017 -12.731 1.00 97.00 216 ALA A CA 1
ATOM 1754 C C . ALA A 1 216 ? -6.860 6.770 -11.445 1.00 97.00 216 ALA A C 1
ATOM 1756 O O . ALA A 1 216 ? -6.466 7.202 -10.360 1.00 97.00 216 ALA A O 1
ATOM 1757 N N . GLU A 1 217 ? -7.944 5.995 -11.515 1.00 93.81 217 GLU A N 1
ATOM 1758 C CA . GLU A 1 217 ? -8.705 5.575 -10.333 1.00 93.81 217 GLU A CA 1
ATOM 1759 C C . GLU A 1 217 ? -7.844 4.754 -9.361 1.00 93.81 217 GLU A C 1
ATOM 1761 O O . GLU A 1 217 ? -7.822 5.036 -8.156 1.00 93.81 217 GLU A O 1
ATOM 1766 N N . LEU A 1 218 ? -7.093 3.771 -9.876 1.00 94.94 218 LEU A N 1
ATOM 1767 C CA . LEU A 1 218 ? -6.224 2.911 -9.070 1.00 94.94 218 LEU A CA 1
ATOM 1768 C C . LEU A 1 218 ? -5.116 3.706 -8.365 1.00 94.94 218 LEU A C 1
ATOM 1770 O O . LEU A 1 218 ? -4.916 3.548 -7.156 1.00 94.94 218 LEU A O 1
ATOM 1774 N N . ILE A 1 219 ? -4.403 4.587 -9.079 1.00 95.81 219 ILE A N 1
ATOM 1775 C CA . ILE A 1 219 ? -3.307 5.374 -8.486 1.00 95.81 219 ILE A CA 1
ATOM 1776 C C . ILE A 1 219 ? -3.832 6.349 -7.415 1.00 95.81 219 ILE A C 1
ATOM 1778 O O . ILE A 1 219 ? -3.180 6.545 -6.384 1.00 95.81 219 ILE A O 1
ATOM 1782 N N . CYS A 1 220 ? -5.051 6.878 -7.582 1.00 93.06 220 CYS A N 1
ATOM 1783 C CA . CYS A 1 220 ? -5.739 7.725 -6.600 1.00 93.06 220 CYS A CA 1
ATOM 1784 C C . CYS A 1 220 ? -6.333 6.956 -5.406 1.00 93.06 220 CYS A C 1
ATOM 1786 O O . CYS A 1 220 ? -6.693 7.567 -4.390 1.00 93.06 220 CYS A O 1
ATOM 1788 N N . GLY A 1 221 ? -6.453 5.628 -5.487 1.00 90.38 221 GLY A N 1
ATOM 1789 C CA . GLY A 1 221 ? -6.878 4.777 -4.372 1.00 90.38 221 GLY A CA 1
ATOM 1790 C C . GLY A 1 221 ? -5.829 4.672 -3.256 1.00 90.38 221 GLY A C 1
ATOM 1791 O O . GLY A 1 221 ? -6.166 4.408 -2.102 1.00 90.38 221 GLY A O 1
ATOM 1792 N N . ARG A 1 222 ? -4.551 4.956 -3.552 1.00 84.94 222 ARG A N 1
ATOM 1793 C CA . ARG A 1 222 ? -3.444 4.893 -2.576 1.00 84.94 222 ARG A CA 1
ATOM 1794 C C . ARG A 1 222 ? -3.694 5.745 -1.328 1.00 84.94 222 ARG A C 1
ATOM 1796 O O . ARG A 1 222 ? -3.281 5.359 -0.237 1.00 84.94 222 ARG A O 1
ATOM 1803 N N . TYR A 1 223 ? -4.392 6.870 -1.484 1.00 87.81 223 TYR A N 1
ATOM 1804 C CA . TYR A 1 223 ? -4.769 7.773 -0.394 1.00 87.81 223 TYR A CA 1
ATOM 1805 C C . TYR A 1 223 ? -5.415 7.042 0.800 1.00 87.81 223 TYR A C 1
ATOM 1807 O O . TYR A 1 223 ? -5.116 7.346 1.954 1.00 87.81 223 TYR A O 1
ATOM 1815 N N . PHE A 1 224 ? -6.237 6.017 0.548 1.00 89.25 224 PHE A N 1
ATOM 1816 C CA . PHE A 1 224 ? -6.939 5.302 1.619 1.00 89.25 224 PHE A CA 1
ATOM 1817 C C . PHE A 1 224 ? -6.013 4.482 2.515 1.00 89.25 224 PHE A C 1
ATOM 1819 O O . PHE A 1 224 ? -6.355 4.230 3.668 1.00 89.25 224 PHE A O 1
ATOM 1826 N N . VAL A 1 225 ? -4.823 4.105 2.034 1.00 83.50 225 VAL A N 1
ATOM 1827 C CA . VAL A 1 225 ? -3.818 3.428 2.866 1.00 83.50 225 VAL A CA 1
ATOM 1828 C C . VAL A 1 225 ? -3.394 4.333 4.021 1.00 83.50 225 VAL A C 1
ATOM 1830 O O . VAL A 1 225 ? -3.363 3.895 5.169 1.00 83.50 225 VAL A O 1
ATOM 1833 N N . GLU A 1 226 ? -3.105 5.600 3.728 1.00 87.19 226 GLU A N 1
ATOM 1834 C CA . GLU A 1 226 ? -2.728 6.593 4.737 1.00 87.19 226 GLU A CA 1
ATOM 1835 C C . GLU A 1 226 ? -3.925 6.955 5.618 1.00 87.19 226 GLU A C 1
ATOM 1837 O O . GLU A 1 226 ? -3.783 7.040 6.838 1.00 87.19 226 GLU A O 1
ATOM 1842 N N . ARG A 1 227 ? -5.120 7.073 5.024 1.00 90.12 227 ARG A N 1
ATOM 1843 C CA . ARG A 1 227 ? -6.332 7.438 5.762 1.00 90.12 227 ARG A CA 1
ATOM 1844 C C . ARG A 1 227 ? -6.753 6.398 6.802 1.00 90.12 227 ARG A C 1
ATOM 1846 O O . ARG A 1 227 ? -7.085 6.788 7.916 1.00 90.12 227 ARG A O 1
ATOM 1853 N N . ILE A 1 228 ? -6.679 5.098 6.494 1.00 91.06 228 ILE A N 1
ATOM 1854 C CA . ILE A 1 228 ? -6.954 4.030 7.478 1.00 91.06 228 ILE A CA 1
ATOM 1855 C C . ILE A 1 228 ? -5.987 4.131 8.663 1.00 91.06 228 ILE A C 1
ATOM 1857 O O . ILE A 1 228 ? -6.400 3.979 9.809 1.00 91.06 228 ILE A O 1
ATOM 1861 N N . ILE A 1 229 ? -4.699 4.382 8.397 1.00 90.25 229 ILE A N 1
ATOM 1862 C CA . ILE A 1 229 ? -3.686 4.496 9.454 1.00 90.25 229 ILE A CA 1
ATOM 1863 C C . ILE A 1 229 ? -3.952 5.735 10.310 1.00 90.25 229 ILE A C 1
ATOM 1865 O O . ILE A 1 229 ? -3.894 5.640 11.534 1.00 90.25 229 ILE A O 1
ATOM 1869 N N . GLN A 1 230 ? -4.258 6.872 9.689 1.00 91.81 230 GLN A N 1
ATOM 1870 C CA . GLN A 1 230 ? -4.588 8.096 10.408 1.00 91.81 230 GLN A CA 1
ATOM 1871 C C . GLN A 1 230 ? -5.827 7.914 11.294 1.00 91.81 230 GLN A C 1
ATOM 1873 O O . GLN A 1 230 ? -5.742 8.144 12.494 1.00 91.81 230 GLN A O 1
ATOM 1878 N N . ASP A 1 231 ? -6.936 7.416 10.737 1.00 92.38 231 ASP A N 1
ATOM 1879 C CA . ASP A 1 231 ? -8.162 7.157 11.503 1.00 92.38 231 ASP A CA 1
ATOM 1880 C C . ASP A 1 231 ? -7.905 6.172 12.655 1.00 92.38 231 ASP A C 1
ATOM 1882 O O . ASP A 1 231 ? -8.433 6.340 13.750 1.00 92.38 231 ASP A O 1
ATOM 1886 N N . SER A 1 232 ? -7.059 5.155 12.442 1.00 91.75 232 SER A N 1
ATOM 1887 C CA . SER A 1 232 ? -6.729 4.199 13.504 1.00 91.75 232 SER A CA 1
ATOM 1888 C C . SER A 1 232 ? -6.050 4.867 14.706 1.00 91.75 232 SER A C 1
ATOM 1890 O O . SER A 1 232 ? -6.321 4.484 15.840 1.00 91.75 232 SER A O 1
ATOM 1892 N N . LYS A 1 233 ? -5.201 5.871 14.471 1.00 90.31 233 LYS A N 1
ATOM 1893 C CA . LYS A 1 233 ? -4.464 6.599 15.511 1.00 90.31 233 LYS A CA 1
ATOM 1894 C C . LYS A 1 233 ? -5.328 7.672 16.159 1.00 90.31 233 LYS A C 1
ATOM 1896 O O . LYS A 1 233 ? -5.694 7.540 17.320 1.00 90.31 233 LYS A O 1
ATOM 1901 N N . ASP A 1 234 ? -5.735 8.654 15.359 1.00 89.50 234 ASP A N 1
ATOM 1902 C CA . ASP A 1 234 ? -6.385 9.885 15.814 1.00 89.50 234 ASP A CA 1
ATOM 1903 C C . ASP A 1 234 ? -7.766 9.616 16.445 1.00 89.50 234 ASP A C 1
ATOM 1905 O O . ASP A 1 234 ? -8.226 10.361 17.315 1.00 89.50 234 ASP A O 1
ATOM 1909 N N . GLU A 1 235 ? -8.449 8.554 16.002 1.00 89.56 235 GLU A N 1
ATOM 1910 C CA . GLU A 1 235 ? -9.845 8.294 16.364 1.00 89.56 235 GLU A CA 1
ATOM 1911 C C . GLU A 1 235 ? -10.060 6.988 17.138 1.00 89.56 235 GLU A C 1
ATOM 1913 O O . GLU A 1 235 ? -11.024 6.896 17.900 1.00 89.56 235 GLU A O 1
ATOM 1918 N N . ALA A 1 236 ? -9.174 5.996 16.982 1.00 88.56 236 ALA A N 1
ATOM 1919 C CA . ALA A 1 236 ? -9.297 4.679 17.618 1.00 88.56 236 ALA A CA 1
ATOM 1920 C C . ALA A 1 236 ? -8.120 4.307 18.545 1.00 88.56 236 ALA A C 1
ATOM 1922 O O . ALA A 1 236 ? -8.046 3.162 19.001 1.00 88.56 236 ALA A O 1
ATOM 1923 N N . GLY A 1 237 ? -7.217 5.252 18.837 1.00 87.75 237 GLY A N 1
ATOM 1924 C CA . GLY A 1 237 ? -6.169 5.109 19.853 1.00 87.75 237 GLY A CA 1
ATOM 1925 C C . GLY A 1 237 ? -5.065 4.106 19.505 1.00 87.75 237 GLY A C 1
ATOM 1926 O O . GLY A 1 237 ? -4.409 3.573 20.401 1.00 87.75 237 GLY A O 1
ATOM 1927 N N . ALA A 1 238 ? -4.841 3.808 18.219 1.00 89.06 238 ALA A N 1
ATOM 1928 C CA . ALA A 1 238 ? -3.842 2.824 17.786 1.00 89.06 238 ALA A CA 1
ATOM 1929 C C . ALA A 1 238 ? -2.411 3.140 18.257 1.00 89.06 238 ALA A C 1
ATOM 1931 O O . ALA A 1 238 ? -1.609 2.220 18.420 1.00 89.06 238 ALA A O 1
ATOM 1932 N N . ASP A 1 239 ? -2.080 4.415 18.460 1.00 90.38 239 ASP A N 1
ATOM 1933 C CA . ASP A 1 239 ? -0.782 4.895 18.943 1.00 90.38 239 ASP A CA 1
ATOM 1934 C C . ASP A 1 239 ? -0.774 5.310 20.425 1.00 90.38 239 ASP A C 1
ATOM 1936 O O . ASP A 1 239 ? 0.285 5.640 20.960 1.00 90.38 239 ASP A O 1
ATOM 1940 N N . GLU A 1 240 ? -1.907 5.208 21.120 1.00 88.00 240 GLU A N 1
ATOM 1941 C CA . GLU A 1 240 ? -2.008 5.437 22.568 1.00 88.00 240 GLU A CA 1
ATOM 1942 C C . GLU A 1 240 ? -1.668 4.173 23.382 1.00 88.00 240 GLU A C 1
ATOM 1944 O O . GLU A 1 240 ? -1.428 4.226 24.593 1.00 88.00 240 GLU A O 1
ATOM 1949 N N . PHE A 1 241 ? -1.611 3.014 22.721 1.00 87.69 241 PHE A N 1
ATOM 1950 C CA . PHE A 1 241 ? -1.373 1.726 23.358 1.00 87.69 241 PHE A CA 1
ATOM 1951 C C . PHE A 1 241 ? 0.110 1.417 23.579 1.00 87.69 241 PHE A C 1
ATOM 1953 O O . PHE A 1 241 ? 0.935 1.465 22.666 1.00 87.69 241 PHE A O 1
ATOM 1960 N N . GLN A 1 242 ? 0.444 0.989 24.798 1.00 87.50 242 GLN A N 1
ATOM 1961 C CA . GLN A 1 242 ? 1.776 0.506 25.155 1.00 87.50 242 GLN A CA 1
ATOM 1962 C C . GLN A 1 242 ? 1.700 -0.918 25.707 1.00 87.50 242 GLN A C 1
ATOM 1964 O O . GLN A 1 242 ? 1.092 -1.164 26.750 1.00 87.50 242 GLN A O 1
ATOM 1969 N N . ALA A 1 243 ? 2.386 -1.855 25.049 1.00 87.12 243 ALA A N 1
ATOM 1970 C CA . ALA A 1 243 ? 2.485 -3.240 25.497 1.00 87.12 243 ALA A CA 1
ATOM 1971 C C . ALA A 1 243 ? 3.901 -3.801 25.393 1.00 87.12 243 ALA A C 1
ATOM 1973 O O . ALA A 1 243 ? 4.703 -3.410 24.553 1.00 87.12 243 ALA A O 1
ATOM 1974 N N . GLN A 1 244 ? 4.178 -4.774 26.261 1.00 90.00 244 GLN A N 1
ATOM 1975 C CA . GLN A 1 244 ? 5.419 -5.555 26.255 1.00 90.00 244 GLN A CA 1
ATOM 1976 C C . GLN A 1 244 ? 5.232 -6.966 25.693 1.00 90.00 244 GLN A C 1
ATOM 1978 O O . GLN A 1 244 ? 6.217 -7.661 25.470 1.00 90.00 244 GLN A O 1
ATOM 1983 N N . LYS A 1 245 ? 3.984 -7.424 25.544 1.00 94.88 245 LYS A N 1
ATOM 1984 C CA . LYS A 1 245 ? 3.651 -8.774 25.084 1.00 94.88 245 LYS A CA 1
ATOM 1985 C C . LYS A 1 245 ? 3.083 -8.704 23.676 1.00 94.88 245 LYS A C 1
ATOM 1987 O O . LYS A 1 245 ? 2.226 -7.863 23.418 1.00 94.88 245 LYS A O 1
ATOM 1992 N N . TYR A 1 246 ? 3.517 -9.618 22.818 1.00 94.69 246 TYR A N 1
ATOM 1993 C CA . TYR A 1 246 ? 3.058 -9.726 21.435 1.00 94.69 246 TYR A CA 1
ATOM 1994 C C . TYR A 1 246 ? 1.536 -9.897 21.370 1.00 94.69 246 TYR A C 1
ATOM 1996 O O . TYR A 1 246 ? 0.857 -9.097 20.740 1.00 94.69 246 TYR A O 1
ATOM 2004 N N . LEU A 1 247 ? 0.991 -10.834 22.152 1.00 94.69 247 LEU A N 1
ATOM 2005 C CA . LEU A 1 247 ? -0.452 -11.084 22.217 1.00 94.69 247 LEU A CA 1
ATOM 2006 C C . LEU A 1 247 ? -1.263 -9.854 22.658 1.00 94.69 247 LEU A C 1
ATOM 2008 O O . LEU A 1 247 ? -2.384 -9.641 22.211 1.00 94.69 247 LEU A O 1
ATOM 2012 N N . ALA A 1 248 ? -0.700 -9.017 23.533 1.00 95.00 248 ALA A N 1
ATOM 2013 C CA . ALA A 1 248 ? -1.373 -7.790 23.950 1.00 95.00 248 ALA A CA 1
ATOM 2014 C C . ALA A 1 248 ? -1.454 -6.775 22.795 1.00 95.00 248 ALA A C 1
ATOM 2016 O O . ALA A 1 248 ? -2.475 -6.108 22.655 1.00 95.00 248 ALA A O 1
ATOM 2017 N N . TRP A 1 249 ? -0.412 -6.693 21.959 1.00 94.62 249 TRP A N 1
ATOM 2018 C CA . TRP A 1 249 ? -0.448 -5.926 20.711 1.00 94.62 249 TRP A CA 1
ATOM 2019 C C . TRP A 1 249 ? -1.486 -6.493 19.738 1.00 94.62 249 TRP A C 1
ATOM 2021 O O . TRP A 1 249 ? -2.318 -5.731 19.259 1.00 94.62 249 TRP A O 1
ATOM 2031 N N . GLU A 1 250 ? -1.522 -7.813 19.531 1.00 93.94 250 GLU A N 1
ATOM 2032 C CA . GLU A 1 250 ? -2.511 -8.449 18.647 1.00 93.94 250 GLU A CA 1
ATOM 2033 C C . GLU A 1 250 ? -3.948 -8.161 19.086 1.00 93.94 250 GLU A C 1
ATOM 2035 O O . GLU A 1 250 ? -4.769 -7.736 18.276 1.00 93.94 250 GLU A O 1
ATOM 2040 N N . HIS A 1 251 ? -4.252 -8.331 20.377 1.00 94.75 251 HIS A N 1
ATOM 2041 C CA . HIS A 1 251 ? -5.581 -8.045 20.914 1.00 94.75 251 HIS A CA 1
ATOM 2042 C C . HIS A 1 251 ? -5.968 -6.576 20.739 1.00 94.75 251 HIS A C 1
ATOM 2044 O O . HIS A 1 251 ? -7.091 -6.287 20.331 1.00 94.75 251 HIS A O 1
ATOM 2050 N N . HIS A 1 252 ? -5.052 -5.646 21.024 1.00 94.69 252 HIS A N 1
ATOM 2051 C CA . HIS A 1 252 ? -5.326 -4.227 20.832 1.00 94.69 252 HIS A CA 1
ATOM 2052 C C . HIS A 1 252 ? -5.600 -3.912 19.360 1.00 94.69 252 HIS A C 1
ATOM 2054 O O . HIS A 1 252 ? -6.605 -3.289 19.036 1.00 94.69 252 HIS A O 1
ATOM 2060 N N . THR A 1 253 ? -4.750 -4.394 18.452 1.00 94.00 253 THR A N 1
ATOM 2061 C CA . THR A 1 253 ? -4.922 -4.187 17.013 1.00 94.00 253 THR A CA 1
ATOM 2062 C C . THR A 1 253 ? -6.218 -4.805 16.489 1.00 94.00 253 THR A C 1
ATOM 2064 O O . THR A 1 253 ? -6.892 -4.178 15.672 1.00 94.00 253 THR A O 1
ATOM 2067 N N . ALA A 1 254 ? -6.616 -5.979 16.985 1.00 94.75 254 ALA A N 1
ATOM 2068 C CA . ALA A 1 254 ? -7.899 -6.590 16.651 1.00 94.75 254 ALA A CA 1
ATOM 2069 C C . ALA A 1 254 ? -9.084 -5.731 17.126 1.00 94.75 254 ALA A C 1
ATOM 2071 O O . ALA A 1 254 ? -10.017 -5.507 16.360 1.00 94.75 254 ALA A O 1
ATOM 2072 N N . LEU A 1 255 ? -9.035 -5.186 18.347 1.00 94.94 255 LEU A N 1
ATOM 2073 C CA . LEU A 1 255 ? -10.072 -4.280 18.858 1.00 94.94 255 LEU A CA 1
ATOM 2074 C C . LEU A 1 255 ? -10.145 -2.973 18.055 1.00 94.94 255 LEU A C 1
ATOM 2076 O O . LEU A 1 255 ? -11.242 -2.543 17.700 1.00 94.94 255 LEU A O 1
ATOM 2080 N N . THR A 1 256 ? -9.001 -2.379 17.704 1.00 94.56 256 THR A N 1
ATOM 2081 C CA . THR A 1 256 ? -8.941 -1.218 16.803 1.00 94.56 256 THR A CA 1
ATOM 2082 C C . THR A 1 256 ? -9.564 -1.546 15.444 1.00 94.56 256 THR A C 1
ATOM 2084 O O . THR A 1 256 ? -10.349 -0.754 14.924 1.00 94.56 256 THR A O 1
ATOM 2087 N N . ALA A 1 257 ? -9.268 -2.717 14.869 1.00 94.56 257 ALA A N 1
ATOM 2088 C CA . ALA A 1 257 ? -9.871 -3.154 13.612 1.00 94.56 257 ALA A CA 1
ATOM 2089 C C . ALA A 1 257 ? -11.397 -3.305 13.736 1.00 94.56 257 ALA A C 1
ATOM 2091 O O . ALA A 1 257 ? -12.121 -2.780 12.893 1.00 94.56 257 ALA A O 1
ATOM 2092 N N . CYS A 1 258 ? -11.896 -3.930 14.809 1.00 95.12 258 CYS A N 1
ATOM 2093 C CA . CYS A 1 258 ? -13.331 -4.051 15.082 1.00 95.12 258 CYS A CA 1
ATOM 2094 C C . CYS A 1 258 ? -14.022 -2.684 15.204 1.00 95.12 258 CYS A C 1
ATOM 2096 O O . CYS A 1 258 ? -15.101 -2.491 14.644 1.00 95.12 258 CYS A O 1
ATOM 2098 N N . ALA A 1 259 ? -13.400 -1.718 15.887 1.0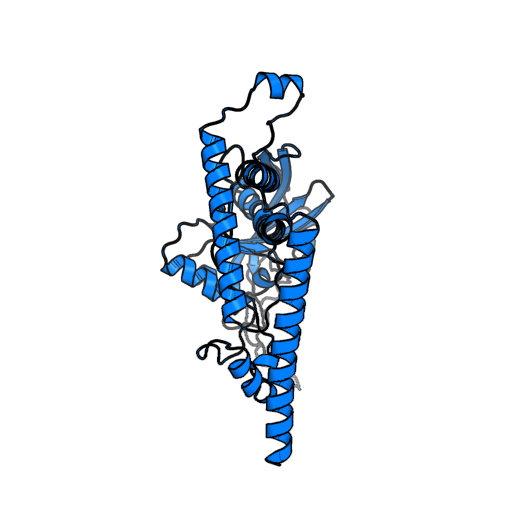0 94.06 259 ALA A N 1
ATOM 2099 C CA . ALA A 1 259 ? -13.928 -0.358 15.985 1.00 94.06 259 ALA A CA 1
ATOM 2100 C C . ALA A 1 259 ? -14.003 0.318 14.606 1.00 94.06 259 ALA A C 1
ATOM 2102 O O . ALA A 1 259 ? -15.036 0.882 14.244 1.00 94.06 259 ALA A O 1
ATOM 2103 N N . LEU A 1 260 ? -12.945 0.205 13.795 1.00 94.81 260 LEU A N 1
ATOM 2104 C CA . LEU A 1 260 ? -12.931 0.729 12.425 1.00 94.81 260 LEU A CA 1
ATOM 2105 C C . LEU A 1 260 ? -13.946 0.028 11.513 1.00 94.81 260 LEU A C 1
ATOM 2107 O O . LEU A 1 260 ? -14.479 0.659 10.603 1.00 94.81 260 LEU A O 1
ATOM 2111 N N . TRP A 1 261 ? -14.239 -1.254 11.738 1.00 94.94 261 TRP A N 1
ATOM 2112 C CA . TRP A 1 261 ? -15.311 -1.966 11.038 1.00 94.94 261 TRP A CA 1
ATOM 2113 C C . TRP A 1 261 ? -16.681 -1.410 11.405 1.00 94.94 261 TRP A C 1
ATOM 2115 O O . TRP A 1 261 ? -17.436 -1.069 10.502 1.00 94.94 261 TRP A O 1
ATOM 2125 N N . PHE A 1 262 ? -16.968 -1.242 12.697 1.00 94.12 262 PHE A N 1
ATOM 2126 C CA . PHE A 1 262 ? -18.209 -0.621 13.164 1.00 94.12 262 PHE A CA 1
ATOM 2127 C C . PHE A 1 262 ? -18.397 0.792 12.590 1.00 94.12 262 PHE A C 1
ATOM 2129 O O . PHE A 1 262 ? -19.478 1.151 12.123 1.00 94.12 262 PHE A O 1
ATOM 2136 N N . ILE A 1 263 ? -17.334 1.600 12.578 1.00 93.88 263 ILE A N 1
ATOM 2137 C CA . ILE A 1 263 ? -17.344 2.931 11.960 1.00 93.88 263 ILE A CA 1
ATOM 2138 C C . ILE A 1 263 ? -17.656 2.816 10.466 1.00 93.88 263 ILE A C 1
ATOM 2140 O O . ILE A 1 263 ? -18.512 3.537 9.959 1.00 93.88 263 ILE A O 1
ATOM 2144 N N . ALA A 1 264 ? -16.977 1.914 9.754 1.00 92.94 264 ALA A N 1
ATOM 2145 C CA . ALA A 1 264 ? -17.167 1.734 8.322 1.00 92.94 264 ALA A CA 1
ATOM 2146 C C . ALA A 1 264 ? -18.604 1.304 7.977 1.00 92.94 264 ALA A C 1
ATOM 2148 O O . ALA A 1 264 ? -19.210 1.875 7.071 1.00 92.94 264 ALA A O 1
ATOM 2149 N N . THR A 1 265 ? -19.183 0.360 8.721 1.00 92.94 265 THR A N 1
ATOM 2150 C CA . THR A 1 265 ? -20.582 -0.053 8.530 1.00 92.94 265 THR A CA 1
ATOM 2151 C C . THR A 1 265 ? -21.548 1.078 8.867 1.00 92.94 265 THR A C 1
ATOM 2153 O O . THR A 1 265 ? -22.452 1.343 8.087 1.00 92.94 265 THR A O 1
ATOM 2156 N N . THR A 1 266 ? -21.298 1.833 9.941 1.00 93.06 266 THR A N 1
ATOM 2157 C CA . THR A 1 266 ? -22.125 2.997 10.309 1.00 93.06 266 THR A CA 1
ATOM 2158 C C . THR A 1 266 ? -22.131 4.058 9.208 1.00 93.06 266 THR A C 1
ATOM 2160 O O . THR A 1 266 ? -23.186 4.583 8.865 1.00 93.06 266 THR A O 1
ATOM 2163 N N . LYS A 1 267 ? -20.972 4.359 8.604 1.00 91.69 267 LYS A N 1
ATOM 2164 C CA . LYS A 1 267 ? -20.890 5.276 7.452 1.00 91.69 267 LYS A CA 1
ATOM 2165 C C . LYS A 1 267 ? -21.667 4.754 6.248 1.00 91.69 267 LYS A C 1
ATOM 2167 O O . LYS A 1 267 ? -22.303 5.543 5.553 1.00 91.69 267 LYS A O 1
ATOM 2172 N N . LEU A 1 268 ? -21.586 3.448 5.990 1.00 90.44 268 LEU A N 1
ATOM 2173 C CA . LEU A 1 268 ? -22.279 2.813 4.875 1.00 90.44 268 LEU A CA 1
ATOM 2174 C C . LEU A 1 268 ? -23.800 2.872 5.050 1.00 90.44 268 LEU A C 1
ATOM 2176 O O . LEU A 1 268 ? -24.496 3.214 4.099 1.00 90.44 268 LEU A O 1
ATOM 2180 N N . ASP A 1 269 ? -24.301 2.567 6.243 1.00 91.12 269 ASP A N 1
ATOM 2181 C CA . ASP A 1 269 ? -25.734 2.605 6.543 1.00 91.12 269 ASP A CA 1
ATOM 2182 C C . ASP A 1 269 ? -26.248 4.050 6.546 1.00 91.12 269 ASP A C 1
ATOM 2184 O O . ASP A 1 269 ? -27.222 4.359 5.864 1.00 91.12 269 ASP A O 1
ATOM 2188 N N . TRP A 1 270 ? -25.505 4.983 7.153 1.00 88.81 270 TRP A N 1
ATOM 2189 C CA . TRP A 1 270 ? -25.820 6.415 7.096 1.00 88.81 270 TRP A CA 1
ATOM 2190 C C . TRP A 1 270 ? -25.919 6.937 5.660 1.00 88.81 270 TRP A C 1
ATOM 2192 O O . TRP A 1 270 ? -26.811 7.714 5.334 1.00 88.81 270 TRP A O 1
ATOM 2202 N N . ALA A 1 271 ? -25.012 6.514 4.775 1.00 85.62 271 ALA A N 1
ATOM 2203 C CA . ALA A 1 271 ? -25.036 6.930 3.377 1.00 85.62 271 ALA A CA 1
ATOM 2204 C C . ALA A 1 271 ? -26.255 6.401 2.600 1.00 85.62 271 ALA A C 1
ATOM 2206 O O . ALA A 1 271 ? -26.609 7.005 1.589 1.00 85.62 271 ALA A O 1
ATOM 2207 N N . LYS A 1 272 ? -26.877 5.301 3.048 1.00 85.12 272 LYS A N 1
ATOM 2208 C CA . LYS A 1 272 ? -28.104 4.745 2.457 1.00 85.12 272 LYS A CA 1
ATOM 2209 C C . LYS A 1 272 ? -29.358 5.403 3.024 1.00 85.12 272 LYS A C 1
ATOM 2211 O O . LYS A 1 272 ? -30.267 5.720 2.262 1.00 85.12 272 LYS A O 1
ATOM 2216 N N . ASP A 1 273 ? -29.389 5.610 4.336 1.00 86.44 273 ASP A N 1
ATOM 2217 C CA . ASP A 1 273 ? -30.605 5.995 5.054 1.00 86.44 273 ASP A CA 1
ATOM 2218 C C . ASP A 1 273 ? -30.791 7.517 5.136 1.00 86.44 273 ASP A C 1
ATOM 2220 O O . ASP A 1 273 ? -31.917 8.013 5.185 1.00 86.44 273 ASP A O 1
ATOM 2224 N N . CYS A 1 274 ? -29.697 8.283 5.130 1.00 82.31 274 CYS A N 1
ATOM 2225 C CA . CYS A 1 274 ? -29.730 9.737 5.245 1.00 82.31 274 CYS A CA 1
ATOM 2226 C C . CYS A 1 274 ? -29.461 10.396 3.887 1.00 82.31 274 CYS A C 1
ATOM 2228 O O . CYS A 1 274 ? -28.313 10.668 3.517 1.00 82.31 274 CYS A O 1
ATOM 2230 N N . LEU A 1 275 ? -30.540 10.683 3.152 1.00 80.56 275 LEU A N 1
ATOM 2231 C CA . LEU A 1 275 ? -30.468 11.467 1.919 1.00 80.56 275 LEU A CA 1
ATOM 2232 C C . LEU A 1 275 ? -29.921 12.869 2.209 1.00 80.56 275 LEU A C 1
ATOM 2234 O O . LEU A 1 275 ? -30.320 13.534 3.164 1.00 80.56 275 LEU A O 1
ATOM 2238 N N . ARG A 1 276 ? -28.987 13.310 1.367 1.00 81.38 276 ARG A N 1
ATOM 2239 C CA . ARG A 1 276 ? -28.395 14.649 1.438 1.00 81.38 276 ARG A CA 1
ATOM 2240 C C . ARG A 1 276 ? -29.333 15.655 0.790 1.00 81.38 276 ARG A C 1
ATOM 2242 O O . ARG A 1 276 ? -29.854 15.378 -0.286 1.00 81.38 276 ARG A O 1
ATOM 2249 N N . ASP A 1 277 ? -29.495 16.807 1.428 1.00 88.12 277 ASP A N 1
ATOM 2250 C CA . ASP A 1 277 ? -30.336 17.892 0.931 1.00 88.12 277 ASP A CA 1
ATOM 2251 C C . ASP A 1 277 ? -29.671 18.588 -0.280 1.00 88.12 277 ASP A C 1
ATOM 2253 O O . ASP A 1 277 ? -28.628 19.235 -0.119 1.00 88.12 277 ASP A O 1
ATOM 2257 N N . PRO A 1 278 ? -30.230 18.450 -1.498 1.00 87.12 278 PRO A N 1
ATOM 2258 C CA . PRO A 1 278 ? -29.672 19.079 -2.689 1.00 87.12 278 PRO A CA 1
ATOM 2259 C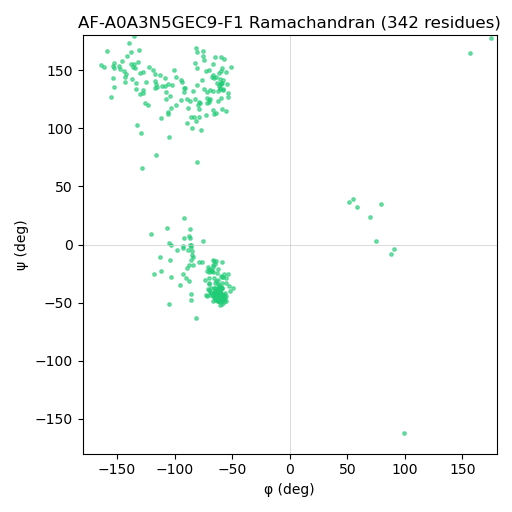 C . PRO A 1 278 ? -29.848 20.604 -2.686 1.00 87.12 278 PRO A C 1
ATOM 2261 O O . PRO A 1 278 ? -29.011 21.303 -3.255 1.00 87.12 278 PRO A O 1
ATOM 2264 N N . GLU A 1 279 ? -30.889 21.133 -2.035 1.00 93.06 279 GLU A N 1
ATOM 2265 C CA . GLU A 1 279 ? -31.106 22.578 -1.937 1.00 93.06 279 GLU A CA 1
ATOM 2266 C C . GLU A 1 279 ? -30.036 23.208 -1.051 1.00 93.06 279 GLU A C 1
ATOM 2268 O O . GLU A 1 279 ? -29.474 24.242 -1.405 1.00 93.06 279 GLU A O 1
ATOM 2273 N N . LEU A 1 280 ? -29.682 22.552 0.058 1.00 91.69 280 LEU A N 1
ATOM 2274 C CA . LEU A 1 280 ? -28.597 23.011 0.922 1.00 91.69 280 LEU A CA 1
ATOM 2275 C C . LEU A 1 280 ? -27.239 22.987 0.203 1.00 91.69 280 LEU A C 1
ATOM 2277 O O . LEU A 1 280 ? -26.454 23.921 0.355 1.00 91.69 280 LEU A O 1
ATOM 2281 N N . ALA A 1 281 ? -26.958 21.957 -0.603 1.00 87.38 281 ALA A N 1
ATOM 2282 C CA . ALA A 1 281 ? -25.740 21.917 -1.418 1.00 87.38 281 ALA A CA 1
ATOM 2283 C C . ALA A 1 281 ? -25.681 23.097 -2.405 1.00 87.38 281 ALA A C 1
ATOM 2285 O O . ALA A 1 281 ? -24.651 23.763 -2.511 1.00 87.38 281 ALA A O 1
ATOM 2286 N N . GLN A 1 282 ? -26.806 23.403 -3.060 1.00 89.94 282 GLN A N 1
ATOM 2287 C CA . GLN A 1 282 ? -26.925 24.541 -3.969 1.00 89.94 282 GLN A CA 1
ATOM 2288 C C . GLN A 1 282 ? -26.761 25.883 -3.243 1.00 89.94 282 GLN A C 1
ATOM 2290 O O . GLN A 1 282 ? -26.036 26.747 -3.727 1.00 89.94 282 GLN A O 1
ATOM 2295 N N . GLN A 1 283 ? -27.400 26.057 -2.083 1.00 94.44 283 GLN A N 1
ATOM 2296 C CA . GLN A 1 283 ? -27.301 27.273 -1.265 1.00 94.44 283 GLN A CA 1
ATOM 2297 C C . GLN A 1 283 ? -25.874 27.537 -0.777 1.00 94.44 283 GLN A C 1
ATOM 2299 O O . GLN A 1 283 ? -25.472 28.690 -0.656 1.00 94.44 283 GLN A O 1
ATOM 2304 N N . LEU A 1 284 ? -25.122 26.474 -0.480 1.00 91.12 284 LEU A N 1
ATOM 2305 C CA . LEU A 1 284 ? -23.727 26.558 -0.050 1.00 91.12 284 LEU A CA 1
ATOM 2306 C C . LEU A 1 284 ? -22.734 26.614 -1.219 1.00 91.12 284 LEU A C 1
ATOM 2308 O O . LEU A 1 284 ? -21.538 26.718 -0.966 1.00 91.12 284 LEU A O 1
ATOM 2312 N N . GLU A 1 285 ? -23.210 26.538 -2.466 1.00 89.00 285 GLU A N 1
ATOM 2313 C CA . GLU A 1 285 ? -22.382 26.532 -3.678 1.00 89.00 285 GLU A CA 1
ATOM 2314 C C . GLU A 1 285 ? -21.312 25.422 -3.666 1.00 89.00 285 GLU A C 1
ATOM 2316 O O . GLU A 1 285 ? -20.175 25.616 -4.097 1.00 89.00 285 GLU A O 1
ATOM 2321 N N . ILE A 1 286 ? -21.676 24.235 -3.167 1.00 83.81 286 ILE A N 1
ATOM 2322 C CA . ILE A 1 286 ? -20.799 23.058 -3.131 1.00 83.81 286 ILE A CA 1
ATOM 2323 C C . ILE A 1 286 ? -21.380 21.900 -3.940 1.00 83.81 286 ILE A C 1
ATOM 2325 O O . ILE A 1 286 ? -22.589 21.707 -4.025 1.00 83.81 286 ILE A O 1
ATOM 2329 N N . GLU A 1 287 ? -20.501 21.068 -4.490 1.00 79.62 287 GLU A N 1
ATOM 2330 C CA . GLU A 1 287 ? -20.893 19.914 -5.308 1.00 79.62 287 GLU A CA 1
ATOM 2331 C C . GLU A 1 287 ? -21.549 18.788 -4.503 1.00 79.62 287 GLU A C 1
ATOM 2333 O O . GLU A 1 287 ? -22.410 18.073 -5.013 1.00 79.62 287 GLU A O 1
ATOM 2338 N N . ALA A 1 288 ? -21.120 18.592 -3.254 1.00 80.25 288 ALA A N 1
ATOM 2339 C CA . ALA A 1 288 ? -21.645 17.552 -2.381 1.00 80.25 288 ALA A CA 1
ATOM 2340 C C . ALA A 1 288 ? -21.505 17.937 -0.906 1.00 80.25 288 ALA A C 1
ATOM 2342 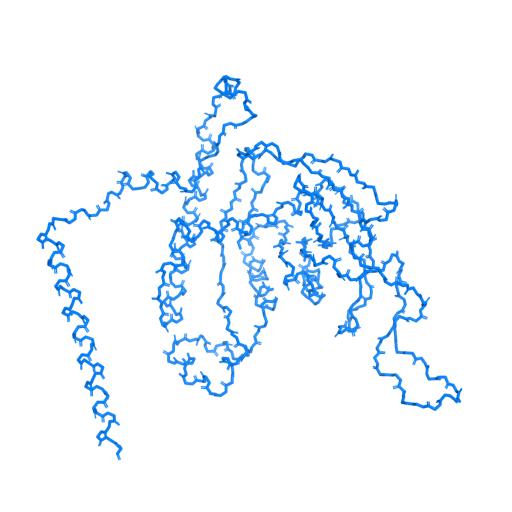O O . ALA A 1 288 ? -20.439 18.361 -0.459 1.00 80.25 288 ALA A O 1
ATOM 2343 N N . LEU A 1 289 ? -22.567 17.710 -0.126 1.00 84.81 289 LEU A N 1
ATOM 2344 C CA . LEU A 1 289 ? -22.501 17.807 1.334 1.00 84.81 289 LEU A CA 1
ATOM 2345 C C . LEU A 1 289 ? -21.587 16.709 1.906 1.00 84.81 289 LEU A C 1
ATOM 2347 O O . LEU A 1 289 ? -21.628 15.572 1.413 1.00 84.81 289 LEU A O 1
ATOM 2351 N N . PRO A 1 290 ? -20.812 17.009 2.966 1.00 83.69 290 PRO A N 1
ATOM 2352 C CA . PRO A 1 290 ? -19.795 16.108 3.500 1.00 83.69 290 PRO A CA 1
ATOM 2353 C C . PRO A 1 290 ? -20.340 14.733 3.917 1.00 83.69 290 PRO A C 1
ATOM 2355 O O . PRO A 1 290 ? -21.537 14.519 4.150 1.00 83.69 290 PRO A O 1
ATOM 2358 N N . ALA A 1 291 ? -19.431 13.763 3.994 1.00 84.56 291 ALA A N 1
ATOM 2359 C CA . ALA A 1 291 ? -19.725 12.443 4.531 1.00 84.56 291 ALA A CA 1
ATOM 2360 C C . ALA A 1 291 ? -19.832 12.474 6.058 1.00 84.56 291 ALA A C 1
ATOM 2362 O O . ALA A 1 291 ? -19.294 13.360 6.720 1.00 84.56 291 ALA A O 1
ATOM 2363 N N . LEU A 1 292 ? -20.448 11.437 6.628 1.00 88.81 292 LEU A N 1
ATOM 2364 C CA . LEU A 1 292 ? -20.274 11.160 8.046 1.00 88.81 292 LEU A CA 1
ATOM 2365 C C . LEU A 1 292 ? -18.808 10.759 8.284 1.00 88.81 292 LEU A C 1
ATOM 2367 O O . LEU A 1 292 ? -18.351 9.715 7.808 1.00 88.81 292 LEU A O 1
ATOM 2371 N N . SER A 1 293 ? -18.053 11.598 8.991 1.00 89.19 293 SER A N 1
ATOM 2372 C CA . SER A 1 293 ? -16.634 11.348 9.258 1.00 89.19 293 SER A CA 1
ATOM 2373 C C . SER A 1 293 ? -16.434 10.369 10.421 1.00 89.19 293 SER A C 1
ATOM 2375 O O . SER A 1 293 ? -17.345 10.090 11.204 1.00 89.19 293 SER A O 1
ATOM 2377 N N . THR A 1 294 ? -15.212 9.845 10.559 1.00 90.94 294 THR A N 1
ATOM 2378 C CA . THR A 1 294 ? -14.844 8.990 11.703 1.00 90.94 294 THR A CA 1
ATOM 2379 C C . THR A 1 294 ? -14.996 9.750 13.028 1.00 90.94 294 THR A C 1
ATOM 2381 O O . THR A 1 294 ? -15.557 9.214 13.984 1.00 90.94 294 THR A O 1
ATOM 2384 N N . ALA A 1 295 ? -14.603 11.027 13.044 1.00 89.25 295 ALA A N 1
ATOM 2385 C CA . ALA A 1 295 ? -14.755 11.905 14.198 1.00 89.25 295 ALA A CA 1
ATOM 2386 C C . ALA A 1 295 ? -16.227 12.142 14.566 1.00 89.25 295 ALA A C 1
ATOM 2388 O O . ALA A 1 295 ? -16.567 12.115 15.746 1.00 89.25 295 ALA A O 1
ATOM 2389 N N . ASN A 1 296 ? -17.127 12.307 13.585 1.00 92.12 296 ASN A N 1
ATOM 2390 C CA . ASN A 1 296 ? -18.557 12.457 13.882 1.00 92.12 296 ASN A CA 1
ATOM 2391 C C . ASN A 1 296 ? -19.120 11.220 14.587 1.00 92.12 296 ASN A C 1
ATOM 2393 O O . ASN A 1 296 ? -19.834 11.361 15.574 1.00 92.12 296 ASN A O 1
ATOM 2397 N N . ILE A 1 297 ? -18.761 10.017 14.128 1.00 92.25 297 ILE A N 1
ATOM 2398 C CA . ILE A 1 297 ? -19.203 8.768 14.766 1.00 92.25 297 ILE A CA 1
ATOM 2399 C C . ILE A 1 297 ? -18.652 8.661 16.189 1.00 92.25 297 ILE A C 1
ATOM 2401 O O . ILE A 1 297 ? -19.388 8.276 17.096 1.00 92.25 297 ILE A O 1
ATOM 2405 N N . ARG A 1 298 ? -17.389 9.046 16.420 1.00 89.12 298 ARG A N 1
ATOM 2406 C CA . ARG A 1 298 ? -16.819 9.101 17.774 1.00 89.12 298 ARG A CA 1
ATOM 2407 C C . ARG A 1 298 ? -17.624 10.028 18.688 1.00 89.12 298 ARG A C 1
ATOM 2409 O O . ARG A 1 298 ? -17.932 9.639 19.813 1.00 89.12 298 ARG A O 1
ATOM 2416 N N . GLU A 1 299 ? -17.987 11.220 18.219 1.00 88.88 299 GLU A N 1
ATOM 2417 C CA . GLU A 1 299 ? -18.801 12.165 18.996 1.00 88.88 299 GLU A CA 1
ATOM 2418 C C . GLU A 1 299 ? -20.218 11.631 19.261 1.00 88.88 299 GLU A C 1
ATOM 2420 O O . GLU A 1 299 ? -20.700 11.700 20.392 1.00 88.88 299 GLU A O 1
ATOM 2425 N N . MET A 1 300 ? -20.857 10.998 18.272 1.00 90.94 300 MET A N 1
ATOM 2426 C CA . MET A 1 300 ? -22.152 10.330 18.461 1.00 90.94 300 MET A CA 1
ATOM 2427 C C . MET A 1 300 ? -22.069 9.213 19.510 1.00 90.94 300 MET A C 1
ATOM 2429 O O . MET A 1 300 ? -22.929 9.116 20.384 1.00 90.94 300 MET A O 1
ATOM 2433 N N . LEU A 1 301 ? -21.014 8.394 19.471 1.00 88.88 301 LEU A N 1
ATOM 2434 C CA . LEU A 1 301 ? -20.795 7.342 20.463 1.00 88.88 301 LEU A CA 1
ATOM 2435 C C . LEU A 1 301 ? -20.576 7.914 21.864 1.00 88.88 301 LEU A C 1
ATOM 2437 O O . LEU A 1 301 ? -21.138 7.379 22.811 1.00 88.88 301 LEU A O 1
ATOM 2441 N N . ARG A 1 302 ? -19.822 9.009 22.013 1.00 85.94 302 ARG A N 1
ATOM 2442 C CA . ARG A 1 302 ? -19.633 9.685 23.311 1.00 85.94 302 ARG A CA 1
ATOM 2443 C C . ARG A 1 302 ? -20.939 10.229 23.884 1.00 85.94 302 ARG A C 1
ATOM 2445 O O . ARG A 1 302 ? -21.104 10.230 25.102 1.00 85.94 302 ARG A O 1
ATOM 2452 N N . ALA A 1 303 ? -21.853 10.674 23.024 1.00 87.06 303 ALA A N 1
ATOM 2453 C CA . ALA A 1 303 ? -23.164 11.155 23.442 1.00 87.06 303 ALA A CA 1
ATOM 2454 C C . ALA A 1 303 ? -24.081 10.019 23.934 1.00 87.06 303 ALA A C 1
ATOM 2456 O O . ALA A 1 303 ? -24.811 10.204 24.904 1.00 87.06 303 ALA A O 1
ATOM 2457 N N . VAL A 1 304 ? -24.039 8.845 23.290 1.00 87.94 304 VAL A N 1
ATOM 2458 C CA . VAL A 1 304 ? -24.907 7.696 23.626 1.00 87.94 304 VAL A CA 1
ATOM 2459 C C . VAL A 1 304 ? -24.306 6.800 24.719 1.00 87.94 304 VAL A C 1
ATOM 2461 O O . VAL A 1 304 ? -25.038 6.234 25.528 1.00 87.94 304 VAL A O 1
ATOM 2464 N N . PHE A 1 305 ? -22.978 6.699 24.779 1.00 84.56 305 PHE A N 1
ATOM 2465 C CA . PHE A 1 305 ? -22.218 5.965 25.790 1.00 84.56 305 PHE A CA 1
ATOM 2466 C C . PHE A 1 305 ? -21.364 6.942 26.607 1.00 84.56 305 PHE A C 1
ATOM 2468 O O . PHE A 1 305 ? -20.153 7.041 26.376 1.00 84.56 305 PHE A O 1
ATOM 2475 N N . PRO A 1 306 ? -21.962 7.685 27.558 1.00 73.75 306 PRO A N 1
ATOM 2476 C CA . PRO A 1 306 ? -21.206 8.630 28.362 1.00 73.75 306 PRO A CA 1
ATOM 2477 C C . PRO A 1 306 ? -20.107 7.891 29.131 1.00 73.75 306 PRO A C 1
ATOM 2479 O O . PRO A 1 306 ? -20.363 6.920 29.848 1.00 73.75 306 PRO A O 1
ATOM 2482 N N . LEU A 1 307 ? -18.866 8.360 28.975 1.00 76.00 307 LEU A N 1
ATOM 2483 C CA . LEU A 1 307 ? -17.758 7.892 29.800 1.00 76.00 307 LEU A CA 1
ATOM 2484 C C . LEU A 1 307 ? -18.090 8.160 31.277 1.00 76.00 307 LEU A C 1
ATOM 2486 O O . LEU A 1 307 ? -18.648 9.221 31.577 1.00 76.00 307 LEU A O 1
ATOM 2490 N N . PRO A 1 308 ? -17.733 7.253 32.205 1.00 77.62 308 PRO A N 1
ATOM 2491 C CA . PRO A 1 308 ? -17.946 7.482 33.627 1.00 77.62 308 PRO A CA 1
ATOM 2492 C C . PRO A 1 308 ? -17.294 8.800 34.058 1.00 77.62 308 PRO A C 1
ATOM 2494 O O . PRO A 1 308 ? -16.072 8.944 34.002 1.00 77.62 308 PRO A O 1
ATOM 2497 N N . GLN A 1 309 ? -18.109 9.766 34.476 1.00 84.00 309 GLN A N 1
ATOM 2498 C CA . GLN A 1 309 ? -17.630 11.002 35.085 1.00 84.00 309 GLN A CA 1
ATOM 2499 C C . GLN A 1 309 ? -17.428 10.732 36.569 1.00 84.00 309 GLN A C 1
ATOM 2501 O O . GLN A 1 309 ? -18.389 10.670 37.331 1.00 84.00 309 GLN A O 1
ATOM 2506 N N . LEU A 1 310 ? -16.175 10.511 36.957 1.00 85.44 310 LEU A N 1
ATOM 2507 C CA . LEU A 1 310 ? -15.829 10.269 38.351 1.00 85.44 310 LEU A CA 1
ATOM 2508 C C . LEU A 1 310 ? -15.960 11.574 39.137 1.00 85.44 310 LEU A C 1
ATOM 2510 O O . LEU A 1 310 ? -15.389 12.600 38.758 1.00 85.44 310 LEU A O 1
ATOM 2514 N N . SER A 1 311 ? -16.643 11.522 40.273 1.00 92.94 311 SER A N 1
ATOM 2515 C CA . SER A 1 311 ? -16.528 12.552 41.304 1.00 92.94 311 SER A CA 1
ATOM 2516 C C . SER A 1 311 ? -15.074 12.660 41.806 1.00 92.94 311 SER A C 1
ATOM 2518 O O . SER A 1 311 ? -14.287 11.718 41.648 1.00 92.94 311 SER A O 1
ATOM 2520 N N . PRO A 1 312 ? -14.678 13.773 42.458 1.00 93.88 312 PRO A N 1
ATOM 2521 C CA . PRO A 1 312 ? -13.339 13.897 43.036 1.00 93.88 312 PRO A CA 1
ATOM 2522 C C . PRO A 1 312 ? -12.962 12.735 43.970 1.00 93.88 312 PRO A C 1
ATOM 2524 O O . PRO A 1 312 ? -11.812 12.302 43.973 1.00 93.88 312 PRO A O 1
ATOM 2527 N N . GLU A 1 313 ? -13.924 12.195 44.721 1.00 94.94 313 GLU A N 1
ATOM 2528 C CA . GLU A 1 313 ? -13.718 11.071 45.642 1.00 94.94 313 GLU A CA 1
ATOM 2529 C C . GLU A 1 313 ? -13.520 9.735 44.907 1.00 94.94 313 GLU A C 1
ATOM 2531 O O . GLU A 1 313 ? -12.603 8.968 45.221 1.00 94.94 313 GLU A O 1
ATOM 2536 N N . GLU A 1 314 ? -14.318 9.463 43.872 1.00 92.81 314 GLU A N 1
ATOM 2537 C CA . GLU A 1 314 ? -14.150 8.274 43.030 1.00 92.81 314 GLU A CA 1
ATOM 2538 C C . GLU A 1 314 ? -12.825 8.323 42.260 1.00 92.81 314 GLU A C 1
ATOM 2540 O O . GLU A 1 314 ? -12.106 7.322 42.188 1.00 92.81 314 GLU A O 1
ATOM 2545 N N . ALA A 1 315 ? -12.447 9.502 41.757 1.00 90.69 315 ALA A N 1
ATOM 2546 C CA . ALA A 1 315 ? -11.161 9.724 41.108 1.00 90.69 315 ALA A CA 1
ATOM 2547 C C . ALA A 1 315 ? -9.997 9.471 42.078 1.00 90.69 315 ALA A C 1
ATOM 2549 O O . ALA A 1 315 ? -9.057 8.748 41.737 1.00 90.69 315 ALA A O 1
ATOM 2550 N N . GLN A 1 316 ? -10.071 9.992 43.309 1.00 94.56 316 GLN A N 1
ATOM 2551 C CA . GLN A 1 316 ? -9.085 9.710 44.358 1.00 94.56 316 GLN A CA 1
ATOM 2552 C C . GLN A 1 316 ? -8.999 8.211 44.654 1.00 94.56 316 GLN A C 1
ATOM 2554 O O . GLN A 1 316 ? -7.902 7.649 44.670 1.00 94.56 316 GLN A O 1
ATOM 2559 N N . THR A 1 317 ? -10.138 7.540 44.815 1.00 94.44 317 THR A N 1
ATOM 2560 C CA . THR A 1 317 ? -10.200 6.099 45.091 1.00 94.44 317 THR A CA 1
ATOM 2561 C C . THR A 1 317 ? -9.562 5.289 43.964 1.00 94.44 317 THR A C 1
ATOM 2563 O O . THR A 1 317 ? -8.777 4.367 44.209 1.00 94.44 317 THR A O 1
ATOM 2566 N N . GLN A 1 318 ? -9.831 5.655 42.712 1.00 89.94 318 GLN A N 1
ATOM 2567 C CA . GLN A 1 318 ? -9.251 5.011 41.541 1.00 89.94 318 GLN A CA 1
ATOM 2568 C C . GLN A 1 318 ? -7.739 5.246 41.441 1.00 89.94 318 GLN A C 1
ATOM 2570 O O . GLN A 1 318 ? -6.987 4.299 41.189 1.00 89.94 318 GLN A O 1
ATOM 2575 N N . VAL A 1 319 ? -7.267 6.469 41.703 1.00 92.75 319 VAL A N 1
ATOM 2576 C CA . VAL A 1 319 ? -5.832 6.786 41.763 1.00 92.75 319 VAL A CA 1
ATOM 2577 C C . VAL A 1 319 ? -5.150 5.971 42.861 1.00 92.75 319 VAL A C 1
ATOM 2579 O O . VAL A 1 319 ? -4.143 5.316 42.590 1.00 92.75 319 VAL A O 1
ATOM 2582 N N . VAL A 1 320 ? -5.717 5.924 44.069 1.00 95.88 320 VAL A N 1
ATOM 2583 C CA . VAL A 1 320 ? -5.190 5.120 45.183 1.00 95.88 320 VAL A CA 1
ATOM 2584 C C . VAL A 1 320 ? -5.130 3.642 44.800 1.00 95.88 320 VAL A C 1
ATOM 2586 O O . VAL A 1 320 ? -4.081 3.014 44.955 1.00 95.88 320 VAL A O 1
ATOM 2589 N N . LYS A 1 321 ? -6.199 3.084 44.218 1.00 93.31 321 LYS A N 1
ATOM 2590 C CA . LYS A 1 321 ? -6.233 1.696 43.728 1.00 93.31 321 LYS A CA 1
ATOM 2591 C C . LYS A 1 321 ? -5.111 1.426 42.722 1.00 93.31 321 LYS A C 1
ATOM 2593 O O . LYS A 1 321 ? -4.410 0.418 42.838 1.00 93.31 321 LYS A O 1
ATOM 2598 N N . HIS A 1 322 ? -4.905 2.319 41.754 1.00 89.06 322 HIS A N 1
ATOM 2599 C CA . HIS A 1 322 ? -3.832 2.191 40.767 1.00 89.06 322 HIS A CA 1
ATOM 2600 C C . HIS A 1 322 ? -2.439 2.269 41.398 1.00 89.06 322 HIS A C 1
ATOM 2602 O O . HIS A 1 322 ? -1.582 1.439 41.079 1.00 89.06 322 HIS A O 1
ATOM 2608 N N . LEU A 1 323 ? -2.212 3.209 42.319 1.00 93.44 323 LEU A N 1
ATOM 2609 C CA . LEU A 1 323 ? -0.945 3.342 43.037 1.00 93.44 323 LEU A CA 1
ATOM 2610 C C . LEU A 1 323 ? -0.651 2.096 43.881 1.00 93.44 323 LEU A C 1
ATOM 2612 O O . LEU A 1 323 ? 0.450 1.554 43.797 1.00 93.44 323 LEU A O 1
ATOM 2616 N N . VAL A 1 324 ? -1.637 1.572 44.614 1.00 94.06 324 VAL A N 1
ATOM 2617 C CA . VAL A 1 324 ? -1.501 0.331 45.395 1.00 94.06 324 VAL A CA 1
ATOM 2618 C C . VAL A 1 324 ? -1.179 -0.857 44.489 1.00 94.06 324 VAL A C 1
ATOM 2620 O O . VAL A 1 324 ? -0.254 -1.616 44.782 1.00 94.06 324 VAL A O 1
ATOM 2623 N N . ASN A 1 325 ? -1.883 -1.016 43.366 1.00 87.69 325 ASN A N 1
ATOM 2624 C CA . ASN A 1 325 ? -1.617 -2.098 42.414 1.00 87.69 325 ASN A CA 1
ATOM 2625 C C . ASN A 1 325 ? -0.210 -1.998 41.806 1.00 87.69 325 ASN A C 1
ATOM 2627 O O . ASN A 1 325 ? 0.502 -3.003 41.723 1.00 87.69 325 ASN A O 1
ATOM 2631 N N . ARG A 1 326 ? 0.234 -0.789 41.440 1.00 84.75 326 ARG A N 1
ATOM 2632 C CA . ARG A 1 326 ? 1.593 -0.547 40.934 1.00 84.75 326 ARG A CA 1
ATOM 2633 C C . ARG A 1 326 ? 2.646 -0.856 42.001 1.00 84.75 326 ARG A C 1
ATOM 2635 O O . ARG A 1 326 ? 3.635 -1.520 41.693 1.00 84.75 326 ARG A O 1
ATOM 2642 N N . SER A 1 327 ? 2.413 -0.462 43.250 1.00 91.06 327 SER A N 1
ATOM 2643 C CA . SER A 1 327 ? 3.284 -0.786 44.386 1.00 91.06 327 SER A CA 1
ATOM 2644 C C . SER A 1 327 ? 3.359 -2.294 44.643 1.00 91.06 327 SER A C 1
ATOM 2646 O O . SER A 1 327 ? 4.456 -2.830 44.793 1.00 91.06 327 SER A O 1
ATOM 2648 N N . ARG A 1 328 ? 2.228 -3.013 44.595 1.00 88.56 328 ARG A N 1
ATOM 2649 C CA . ARG A 1 328 ? 2.179 -4.485 44.708 1.00 88.56 328 ARG A CA 1
ATOM 2650 C C . ARG A 1 328 ? 2.963 -5.175 43.588 1.00 88.56 328 ARG A C 1
ATOM 2652 O O . ARG A 1 328 ? 3.745 -6.085 43.862 1.00 88.56 328 ARG A O 1
ATOM 2659 N N . SER A 1 329 ? 2.805 -4.714 42.346 1.00 80.88 329 SER A N 1
ATOM 2660 C CA . SER A 1 329 ? 3.566 -5.210 41.190 1.00 80.88 329 SER A CA 1
ATOM 2661 C C . SER A 1 329 ? 5.074 -4.969 41.351 1.00 80.88 329 SER A C 1
ATOM 2663 O O . SER A 1 329 ? 5.883 -5.877 41.155 1.00 80.88 329 SER A O 1
ATOM 2665 N N . THR A 1 330 ? 5.482 -3.776 41.793 1.00 83.75 330 THR A N 1
ATOM 2666 C CA . THR A 1 330 ? 6.891 -3.466 42.085 1.00 83.75 330 THR A CA 1
ATOM 2667 C C . THR A 1 330 ? 7.453 -4.331 43.211 1.00 83.75 330 THR A C 1
ATOM 2669 O O . THR A 1 330 ? 8.533 -4.893 43.042 1.00 83.75 330 THR A O 1
ATOM 2672 N N . ALA A 1 331 ? 6.719 -4.518 44.310 1.00 85.50 331 ALA A N 1
ATOM 2673 C CA . ALA A 1 331 ? 7.136 -5.387 45.411 1.00 85.50 331 ALA A CA 1
ATOM 2674 C C . ALA A 1 331 ? 7.319 -6.847 44.959 1.00 85.50 331 ALA A C 1
ATOM 2676 O O . ALA A 1 331 ? 8.304 -7.487 45.319 1.00 85.50 331 ALA A O 1
ATOM 2677 N N . SER A 1 332 ? 6.413 -7.368 44.123 1.00 84.31 332 SER A N 1
ATOM 2678 C CA . SER A 1 332 ? 6.555 -8.696 43.509 1.00 84.31 332 SER A CA 1
ATOM 2679 C C . SER A 1 332 ? 7.828 -8.806 42.657 1.00 84.31 332 SER A C 1
ATOM 2681 O O . SER A 1 332 ? 8.615 -9.731 42.858 1.00 84.31 332 SER A O 1
ATOM 2683 N N . ARG A 1 333 ? 8.096 -7.828 41.778 1.00 79.62 333 ARG A N 1
ATOM 2684 C CA . ARG A 1 333 ? 9.321 -7.804 40.956 1.00 79.62 333 ARG A CA 1
ATOM 2685 C C . ARG A 1 333 ? 10.594 -7.736 41.797 1.00 79.62 333 ARG A C 1
ATOM 2687 O O . ARG A 1 333 ? 11.553 -8.436 41.491 1.00 79.62 333 ARG A O 1
ATOM 2694 N N . LEU A 1 334 ? 10.611 -6.917 42.851 1.00 83.12 334 LEU A N 1
ATOM 2695 C CA . LEU A 1 334 ? 11.757 -6.813 43.760 1.00 83.12 334 LEU A CA 1
ATOM 2696 C C . LEU A 1 334 ? 12.011 -8.125 44.505 1.00 83.12 334 LEU A C 1
ATOM 2698 O O . LEU A 1 334 ? 13.164 -8.519 44.629 1.00 83.12 334 LEU A O 1
ATOM 2702 N N . ARG A 1 335 ? 10.961 -8.834 44.939 1.00 81.50 335 ARG A N 1
ATOM 2703 C CA . ARG A 1 335 ? 11.101 -10.168 45.546 1.00 81.50 335 ARG A CA 1
ATOM 2704 C C . ARG A 1 335 ? 11.748 -11.165 44.588 1.00 81.50 335 ARG A C 1
ATOM 2706 O O . ARG A 1 335 ? 12.739 -11.778 44.962 1.00 81.50 335 ARG A O 1
ATOM 2713 N N . HIS A 1 336 ? 11.275 -11.249 43.344 1.00 72.69 336 HIS A N 1
ATOM 2714 C CA . HIS A 1 336 ? 11.909 -12.104 42.334 1.00 72.69 336 HIS A CA 1
ATOM 2715 C C . HIS A 1 336 ? 13.371 -11.723 42.068 1.00 72.69 336 HIS A C 1
ATOM 2717 O O . HIS A 1 336 ? 14.215 -12.599 41.916 1.00 72.69 336 HIS A O 1
ATOM 2723 N N . ARG A 1 337 ? 13.691 -10.422 42.051 1.00 73.25 337 ARG A N 1
ATOM 2724 C CA . ARG A 1 337 ? 15.065 -9.942 41.840 1.00 73.25 337 ARG A CA 1
ATOM 2725 C C . ARG A 1 337 ? 15.990 -10.237 43.020 1.00 73.25 337 ARG A C 1
ATOM 2727 O O . ARG A 1 337 ? 17.179 -10.431 42.800 1.00 73.25 337 ARG A O 1
ATOM 2734 N N . HIS A 1 338 ? 15.468 -10.225 44.246 1.00 75.62 338 HIS A N 1
ATOM 2735 C CA . HIS A 1 338 ? 16.222 -10.621 45.433 1.00 75.62 338 HIS A CA 1
ATOM 2736 C C . HIS A 1 338 ? 16.448 -12.132 45.468 1.00 75.62 338 HIS A C 1
ATOM 2738 O O . HIS A 1 338 ? 17.584 -12.533 45.665 1.00 75.62 338 HIS A O 1
ATOM 2744 N N . MET A 1 339 ? 15.425 -12.943 45.176 1.00 67.50 339 MET A N 1
ATOM 2745 C CA . MET A 1 339 ? 15.562 -14.406 45.098 1.00 67.50 339 MET A CA 1
ATOM 2746 C C . MET A 1 339 ? 16.599 -14.829 44.048 1.00 67.50 339 MET A C 1
ATOM 2748 O O . MET A 1 339 ? 17.500 -15.600 44.348 1.00 67.50 339 MET A O 1
ATOM 2752 N N . ALA A 1 340 ? 16.553 -14.230 42.854 1.00 65.81 340 ALA A N 1
ATOM 2753 C CA . ALA A 1 340 ? 17.522 -14.509 41.793 1.00 65.81 340 ALA A CA 1
ATOM 2754 C C . ALA A 1 340 ? 18.962 -14.057 42.114 1.00 65.81 340 ALA A C 1
ATOM 2756 O O . ALA A 1 340 ? 19.888 -14.491 41.443 1.00 65.81 340 ALA A O 1
ATOM 2757 N N . LYS A 1 341 ? 19.155 -13.165 43.099 1.00 64.19 341 LYS A N 1
ATOM 2758 C CA . LYS A 1 341 ? 20.480 -12.736 43.581 1.00 64.19 341 LYS A CA 1
ATOM 2759 C C . LYS A 1 341 ? 21.027 -13.606 44.713 1.00 64.19 341 LYS A C 1
ATOM 2761 O O . LYS A 1 341 ? 22.216 -13.526 44.981 1.00 64.19 341 LYS A O 1
ATOM 2766 N N . THR A 1 342 ? 20.172 -14.341 45.418 1.00 61.69 342 THR A N 1
ATOM 2767 C CA . THR A 1 342 ? 20.573 -15.279 46.481 1.00 61.69 342 THR A CA 1
ATOM 2768 C C . THR A 1 342 ? 20.898 -16.676 45.955 1.00 61.69 342 THR A C 1
ATOM 2770 O O . THR A 1 342 ? 21.565 -17.422 46.659 1.00 61.69 342 THR A O 1
ATOM 2773 N N . ASP A 1 343 ? 20.464 -17.011 44.734 1.00 50.09 343 ASP A N 1
ATOM 2774 C CA . ASP A 1 343 ? 20.756 -18.288 44.057 1.00 50.09 343 ASP A CA 1
ATOM 2775 C C . ASP A 1 343 ? 22.020 -18.238 43.160 1.00 50.09 343 ASP A C 1
ATOM 2777 O O . ASP A 1 343 ? 22.325 -19.200 42.456 1.00 50.09 343 ASP A O 1
ATOM 2781 N N . THR A 1 344 ? 22.756 -17.120 43.184 1.00 44.22 344 THR A N 1
ATOM 2782 C CA . THR A 1 344 ? 24.097 -16.920 42.592 1.00 44.22 344 THR A CA 1
ATOM 2783 C C . THR A 1 344 ? 25.096 -16.636 43.692 1.00 44.22 344 THR A C 1
ATOM 2785 O O . THR A 1 344 ? 26.218 -17.181 43.625 1.00 44.22 344 THR A O 1
#

Secondary structure (DSSP, 8-state):
-EEETTSSSS-EEE-----PPPPGGGGSGGGHHHHHHHT--TT--S---HHHHHHHHHHHHHHTT---S-EEE-HHHHT-HHHHHHHHHTT--EEEEE-TT-EEESSPPPEEPPP--TT--SPPP-S-EESS-PPEEEHHHHHTSTT---EEEEEEEETTEEEEEEEEEEEEEE--TTSTTS--EEEEEEEEE-TTS-EEEEEE---TT--HHHHHHHHHHTHHHHHHHHHHHHTT-TTT---SSHHHHHHHHHHHHHHHHHHHHHHHHHHHHS---HHHHHHTT-SSPPP--HHHHHHHHHHHS------HHHHHHHHHHHHHHHHHHHHHHHHHHHHHHH--

pLDDT: mean 90.93, std 8.07, range [44.22, 98.75]